Protein AF-0000000074148071 (afdb_homodimer)

Solvent-accessible surface area (backbone atoms only — not comparable to full-atom values): 13351 Å² total; per-residue (Å²): 125,83,74,78,72,76,77,70,54,76,77,56,61,69,61,51,52,52,51,26,50,54,19,33,52,41,36,36,53,74,67,62,31,69,64,47,24,41,71,58,55,31,38,74,30,50,45,53,32,48,52,23,20,45,49,51,44,40,35,72,77,37,63,44,48,51,62,54,44,10,63,72,54,73,47,52,46,67,58,41,45,39,22,70,66,28,51,43,88,53,33,73,78,46,39,73,67,47,55,75,36,60,65,68,51,56,38,51,29,13,3,38,24,50,41,20,37,51,51,47,27,65,74,68,69,54,131,125,85,75,77,72,76,78,68,53,76,78,54,61,70,60,50,52,52,52,27,49,54,20,34,53,41,36,35,52,74,66,61,31,69,65,47,25,38,72,58,55,30,39,73,31,50,46,53,32,49,53,23,19,44,49,50,46,41,35,72,77,37,64,43,49,51,63,54,45,10,62,71,56,71,48,52,44,67,58,40,44,40,22,70,65,28,52,44,87,52,32,74,79,46,39,74,69,47,55,75,36,60,65,67,52,56,37,51,31,13,4,39,24,48,41,20,38,51,50,46,26,65,73,68,69,52,130

Structure (mmCIF, N/CA/C/O backbone):
data_AF-0000000074148071-model_v1
#
loop_
_entity.id
_entity.type
_entity.pdbx_description
1 polymer 'Regulatory domain protein'
#
loop_
_atom_site.group_PDB
_atom_site.id
_atom_site.type_symbol
_atom_site.label_atom_id
_atom_site.label_alt_id
_atom_site.label_comp_id
_atom_site.label_asym_id
_atom_site.label_entity_id
_atom_site.label_seq_id
_atom_site.pdbx_PDB_ins_code
_atom_site.Cartn_x
_atom_site.Cartn_y
_atom_site.Cartn_z
_atom_site.occupancy
_atom_site.B_iso_or_equiv
_atom_site.auth_seq_id
_atom_site.auth_comp_id
_atom_site.auth_asym_id
_atom_site.auth_atom_id
_atom_site.pdbx_PDB_model_num
ATOM 1 N N . MET A 1 1 ? 1.562 -44.969 -18.266 1 32.16 1 MET A N 1
ATOM 2 C CA . MET A 1 1 ? 0.672 -44.344 -17.281 1 32.16 1 MET A CA 1
ATOM 3 C C . MET A 1 1 ? 0.579 -42.844 -17.484 1 32.16 1 MET A C 1
ATOM 5 O O . MET A 1 1 ? 1.601 -42.156 -17.578 1 32.16 1 MET A O 1
ATOM 9 N N . PRO A 1 2 ? -0.322 -42.156 -18.188 1 43.81 2 PRO A N 1
ATOM 10 C CA . PRO A 1 2 ? -0.106 -40.812 -18.719 1 43.81 2 PRO A CA 1
ATOM 11 C C . PRO A 1 2 ? 0.284 -39.812 -17.625 1 43.81 2 PRO A C 1
ATOM 13 O O . PRO A 1 2 ? -0.16 -39.938 -16.484 1 43.81 2 PRO A O 1
ATOM 16 N N . ILE A 1 3 ? 1.493 -39.438 -17.422 1 41.72 3 ILE A N 1
ATOM 17 C CA . ILE A 1 3 ? 2.004 -38.531 -16.391 1 41.72 3 ILE A CA 1
ATOM 18 C C . ILE A 1 3 ? 1.02 -37.375 -16.172 1 41.72 3 ILE A C 1
ATOM 20 O O . ILE A 1 3 ? 0.566 -36.75 -17.141 1 41.72 3 ILE A O 1
ATOM 24 N N . LEU A 1 4 ? -0.012 -37.438 -15.352 1 41.81 4 LEU A N 1
ATOM 25 C CA . LEU A 1 4 ? -1.037 -36.438 -15.078 1 41.81 4 LEU A CA 1
ATOM 26 C C . LEU A 1 4 ? -0.48 -35.031 -15.25 1 41.81 4 LEU A C 1
ATOM 28 O O . LEU A 1 4 ? 0.473 -34.656 -14.57 1 41.81 4 LEU A O 1
ATOM 32 N N . SER A 1 5 ? -0.224 -34.406 -16.297 1 44.19 5 SER A N 1
ATOM 33 C CA . SER A 1 5 ? 0.181 -33.062 -16.734 1 44.19 5 SER A CA 1
ATOM 34 C C . SER A 1 5 ? -0.354 -32 -15.781 1 44.19 5 SER A C 1
ATOM 36 O O . SER A 1 5 ? -1.563 -31.906 -15.562 1 44.19 5 SER A O 1
ATOM 38 N N . GLY A 1 6 ? 0.121 -31.859 -14.477 1 45.62 6 GLY A N 1
ATOM 39 C CA . GLY A 1 6 ? -0.382 -31.156 -13.305 1 45.62 6 GLY A CA 1
ATOM 40 C C . GLY A 1 6 ? -1.327 -30.016 -13.656 1 45.62 6 GLY A C 1
ATOM 41 O O . GLY A 1 6 ? -0.937 -29.062 -14.328 1 45.62 6 GLY A O 1
ATOM 42 N 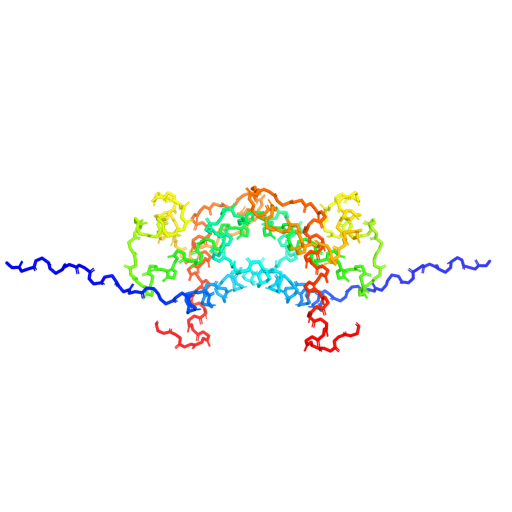N . ASP A 1 7 ? -2.613 -30.219 -13.977 1 51.91 7 ASP A N 1
ATOM 43 C CA . ASP A 1 7 ? -3.719 -29.312 -14.25 1 51.91 7 ASP A CA 1
ATOM 44 C C . ASP A 1 7 ? -3.58 -28.016 -13.453 1 51.91 7 ASP A C 1
ATOM 46 O O . ASP A 1 7 ? -3.795 -28 -12.242 1 51.91 7 ASP A O 1
ATOM 50 N N . GLU A 1 8 ? -2.57 -27.203 -13.641 1 65.75 8 GLU A N 1
ATOM 51 C CA . GLU A 1 8 ? -2.385 -25.891 -13.016 1 65.75 8 GLU A CA 1
ATOM 52 C C . GLU A 1 8 ? -3.697 -25.125 -12.961 1 65.75 8 GLU A C 1
ATOM 54 O O . GLU A 1 8 ? -4.414 -25.031 -13.961 1 65.75 8 GLU A O 1
ATOM 59 N N . LEU A 1 9 ? -4.363 -25.109 -11.75 1 79.81 9 LEU A N 1
ATOM 60 C CA . LEU A 1 9 ? -5.551 -24.281 -11.609 1 79.81 9 LEU A CA 1
ATOM 61 C C . LEU A 1 9 ? -5.32 -22.891 -12.203 1 79.81 9 LEU A C 1
ATOM 63 O O . LEU A 1 9 ? -4.336 -22.219 -11.875 1 79.81 9 LEU A O 1
ATOM 67 N N . PRO A 1 10 ? -6.105 -22.688 -13.258 1 92.62 10 PRO A N 1
ATOM 68 C CA . PRO A 1 10 ? -5.957 -21.328 -13.805 1 92.62 10 PRO A CA 1
ATOM 69 C C . PRO A 1 10 ? -6.234 -20.25 -12.773 1 92.62 10 PRO A C 1
ATOM 71 O O . PRO A 1 10 ? -7.129 -20.391 -11.938 1 92.62 10 PRO A O 1
ATOM 74 N N . VAL A 1 11 ? -5.41 -19.297 -12.75 1 94.25 11 VAL A N 1
ATOM 75 C CA . VAL A 1 11 ? -5.559 -18.188 -11.812 1 94.25 11 VAL A CA 1
ATOM 76 C C . VAL A 1 11 ? -6.688 -17.266 -12.281 1 94.25 11 VAL A C 1
ATOM 78 O O . VAL A 1 11 ? -6.707 -16.844 -13.43 1 94.25 11 VAL A O 1
ATOM 81 N N . LYS A 1 12 ? -7.676 -17.125 -11.461 1 96.19 12 LYS A N 1
ATOM 82 C CA . LYS A 1 12 ? -8.672 -16.078 -11.68 1 96.19 12 LYS A CA 1
ATOM 83 C C . LYS A 1 12 ? -8.164 -14.734 -11.164 1 96.19 12 LYS A C 1
ATOM 85 O O . LYS A 1 12 ? -8.336 -14.406 -9.992 1 96.19 12 LYS A O 1
ATOM 90 N N . GLU A 1 13 ? -7.711 -13.93 -12.047 1 95.88 13 GLU A N 1
ATOM 91 C CA . GLU A 1 13 ? -6.938 -12.742 -11.695 1 95.88 13 GLU A CA 1
ATOM 92 C C . GLU A 1 13 ? -7.77 -11.766 -10.875 1 95.88 13 GLU A C 1
ATOM 94 O O . GLU A 1 13 ? -7.27 -11.164 -9.922 1 95.88 13 GLU A O 1
ATOM 99 N N . ASP A 1 14 ? -9.047 -11.594 -11.227 1 95.94 14 ASP A N 1
ATOM 100 C CA . ASP A 1 14 ? -9.898 -10.656 -10.492 1 95.94 14 ASP A CA 1
ATOM 101 C C . ASP A 1 14 ? -10.102 -11.117 -9.055 1 95.94 14 ASP A C 1
ATOM 103 O O . ASP A 1 14 ? -10.086 -10.297 -8.125 1 95.94 14 ASP A O 1
ATOM 107 N N . GLU A 1 15 ? -10.328 -12.352 -8.859 1 96.06 15 GLU A N 1
ATOM 108 C CA . GLU A 1 15 ? -10.461 -12.914 -7.516 1 96.06 15 GLU A CA 1
ATOM 109 C C . GLU A 1 15 ? -9.156 -12.789 -6.73 1 96.06 15 GLU A C 1
ATOM 111 O O . GLU A 1 15 ? -9.164 -12.414 -5.559 1 96.06 15 GLU A O 1
ATOM 116 N N . LEU A 1 16 ? -8.055 -13.125 -7.398 1 97.88 16 LEU A N 1
ATOM 117 C CA . LEU A 1 16 ? -6.738 -13 -6.781 1 97.88 16 LEU A CA 1
ATOM 118 C C . LEU A 1 16 ? -6.496 -11.57 -6.305 1 97.88 16 LEU A C 1
ATOM 120 O O . LEU A 1 16 ? -6.117 -11.359 -5.152 1 97.88 16 LEU A O 1
ATOM 124 N N . ASP A 1 17 ? -6.785 -10.641 -7.203 1 97.94 17 ASP A N 1
ATOM 125 C CA . ASP A 1 17 ? -6.539 -9.234 -6.887 1 97.94 17 ASP A CA 1
ATOM 126 C C . ASP A 1 17 ? -7.406 -8.781 -5.715 1 97.94 17 ASP A C 1
ATOM 128 O O . ASP A 1 17 ? -6.926 -8.078 -4.82 1 97.94 17 ASP A O 1
ATOM 132 N N . ASN A 1 18 ? -8.617 -9.148 -5.676 1 97.25 18 ASN A N 1
ATOM 133 C CA . ASN A 1 18 ? -9.539 -8.75 -4.617 1 97.25 18 ASN A CA 1
ATOM 134 C C . ASN A 1 18 ? -9.117 -9.328 -3.266 1 97.25 18 ASN A C 1
ATOM 136 O O . ASN A 1 18 ? -9.086 -8.609 -2.266 1 97.25 18 ASN A O 1
ATOM 140 N N . LEU A 1 19 ? -8.805 -10.547 -3.258 1 98 19 LEU A N 1
ATOM 141 C CA . LEU A 1 19 ? -8.406 -11.211 -2.021 1 98 19 LEU A CA 1
ATOM 142 C C . LEU A 1 19 ? -7.062 -10.68 -1.528 1 98 19 LEU A C 1
ATOM 144 O O . LEU A 1 19 ? -6.871 -10.484 -0.326 1 98 19 LEU A O 1
ATOM 148 N N . ALA A 1 20 ? -6.16 -10.477 -2.477 1 98.56 20 ALA A N 1
ATOM 149 C CA . ALA A 1 20 ? -4.852 -9.938 -2.117 1 98.56 20 ALA A CA 1
ATOM 150 C C . ALA A 1 20 ? -4.984 -8.547 -1.502 1 98.56 20 ALA A C 1
ATOM 152 O O . ALA A 1 20 ? -4.332 -8.242 -0.499 1 98.56 20 ALA A O 1
ATOM 153 N N . MET A 1 21 ? -5.801 -7.746 -2.07 1 98.12 21 MET A N 1
ATOM 154 C CA . MET A 1 21 ? -5.992 -6.391 -1.56 1 98.12 21 MET A CA 1
ATOM 155 C C . MET A 1 21 ? -6.633 -6.414 -0.177 1 98.12 21 MET A C 1
ATOM 157 O O . MET A 1 21 ? -6.223 -5.672 0.716 1 98.12 21 MET A O 1
ATOM 161 N N . LYS A 1 22 ? -7.68 -7.227 -0.008 1 98.38 22 LYS A N 1
ATOM 162 C CA . LYS A 1 22 ? -8.289 -7.359 1.311 1 98.38 22 LYS A CA 1
ATOM 163 C C . LYS A 1 22 ? -7.273 -7.832 2.346 1 98.38 22 LYS A C 1
ATOM 165 O O . LYS A 1 22 ? -7.238 -7.324 3.467 1 98.38 22 LYS A O 1
ATOM 170 N N . THR A 1 23 ? -6.523 -8.789 1.987 1 98.88 23 THR A N 1
ATOM 171 C CA . THR A 1 23 ? -5.5 -9.328 2.879 1 98.88 23 THR A CA 1
ATOM 172 C C . THR A 1 23 ? -4.445 -8.266 3.197 1 98.88 23 THR A C 1
ATOM 174 O O . THR A 1 23 ? -4.039 -8.117 4.352 1 98.88 23 THR A O 1
ATOM 177 N N . PHE A 1 24 ? -3.986 -7.527 2.166 1 98.81 24 PHE A N 1
ATOM 178 C CA . PHE A 1 24 ? -3.029 -6.441 2.336 1 98.81 24 PHE A CA 1
ATOM 179 C C . PHE A 1 24 ? -3.568 -5.391 3.299 1 98.81 24 PHE A C 1
ATOM 181 O O . PHE A 1 24 ? -2.869 -4.973 4.223 1 98.81 24 PHE A O 1
ATOM 188 N N . LEU A 1 25 ? -4.797 -5.031 3.119 1 98.31 25 LEU A N 1
ATOM 189 C CA . LEU A 1 25 ? -5.402 -4.047 4.004 1 98.31 25 LEU A CA 1
ATOM 190 C C . LEU A 1 25 ? -5.477 -4.574 5.434 1 98.31 25 LEU A C 1
ATOM 192 O O . LEU A 1 25 ? -5.316 -3.812 6.391 1 98.31 25 LEU A O 1
ATOM 196 N N . LYS A 1 26 ? -5.746 -5.816 5.539 1 98.62 26 LYS A N 1
ATOM 197 C CA . LYS A 1 26 ? -5.766 -6.434 6.863 1 98.62 26 LYS A CA 1
ATOM 198 C C . LYS A 1 26 ? -4.383 -6.41 7.5 1 98.62 26 LYS A C 1
ATOM 200 O O . LYS A 1 26 ? -4.258 -6.23 8.719 1 98.62 26 LYS A O 1
ATOM 205 N N . THR A 1 27 ? -3.268 -6.621 6.695 1 98.69 27 THR A N 1
ATOM 206 C CA . THR A 1 27 ? -1.921 -6.512 7.242 1 98.69 27 THR A CA 1
ATOM 207 C C . THR A 1 27 ? -1.668 -5.102 7.773 1 98.69 27 THR A C 1
ATOM 209 O O . THR A 1 27 ? -1.073 -4.93 8.836 1 98.69 27 THR A O 1
ATOM 212 N N . LEU A 1 28 ? -2.125 -4.086 7.043 1 98.06 28 LEU A N 1
ATOM 213 C CA . LEU A 1 28 ? -1.982 -2.705 7.492 1 98.06 28 LEU A CA 1
ATOM 214 C C . LEU A 1 28 ? -2.717 -2.486 8.812 1 98.06 28 LEU A C 1
ATOM 216 O O . LEU A 1 28 ? -2.193 -1.834 9.719 1 98.06 28 LEU A O 1
ATOM 220 N N . ASP A 1 29 ? -3.861 -3.062 8.875 1 97.5 29 ASP A N 1
ATOM 221 C CA . ASP A 1 29 ? -4.648 -2.947 10.102 1 97.5 29 ASP A CA 1
ATOM 222 C C . ASP A 1 29 ? -3.902 -3.549 11.289 1 97.5 29 ASP A C 1
ATOM 224 O O . ASP A 1 29 ? -3.861 -2.953 12.367 1 97.5 29 ASP A O 1
ATOM 228 N N . ILE A 1 30 ? -3.354 -4.66 11.086 1 97.69 30 ILE A N 1
ATOM 229 C CA . ILE A 1 30 ? -2.607 -5.352 12.133 1 97.69 30 ILE A CA 1
ATOM 230 C C . ILE A 1 30 ? -1.432 -4.488 12.586 1 97.69 30 ILE A C 1
ATOM 232 O O . ILE A 1 30 ? -1.097 -4.457 13.773 1 97.69 30 ILE A O 1
ATOM 236 N N . LEU A 1 31 ? -0.884 -3.744 11.711 1 96.94 31 LEU A N 1
ATOM 237 C CA . LEU A 1 31 ? 0.306 -2.949 11.992 1 96.94 31 LEU A CA 1
ATOM 238 C C . LEU A 1 31 ? -0.072 -1.604 12.602 1 96.94 31 LEU A C 1
ATOM 240 O O . LEU A 1 31 ? 0.804 -0.813 12.961 1 96.94 31 LEU A O 1
ATOM 244 N N . GLY A 1 32 ? -1.321 -1.294 12.656 1 94.88 32 GLY A N 1
ATOM 245 C CA . GLY A 1 32 ? -1.78 -0.058 13.273 1 94.88 32 GLY A CA 1
ATOM 246 C C . GLY A 1 32 ? -2.17 1.003 12.258 1 94.88 32 GLY A C 1
ATOM 247 O O . GLY A 1 32 ? -2.385 2.162 12.617 1 94.88 32 GLY A O 1
ATOM 248 N N . GLY A 1 33 ? -2.225 0.569 10.969 1 96.5 33 GLY A N 1
ATOM 249 C CA . GLY A 1 33 ? -2.633 1.484 9.914 1 96.5 33 GLY A CA 1
ATOM 250 C C . GLY A 1 33 ? -1.467 2.209 9.273 1 96.5 33 GLY A C 1
ATOM 251 O O . GLY A 1 33 ? -0.345 2.17 9.781 1 96.5 33 GLY A O 1
ATOM 252 N N . PRO A 1 34 ? -1.719 2.842 8.047 1 96.62 34 PRO A N 1
ATOM 253 C CA . PRO A 1 34 ? -0.636 3.479 7.289 1 96.62 34 PRO A CA 1
ATOM 254 C C . PRO A 1 34 ? 0.002 4.645 8.039 1 96.62 34 PRO A C 1
ATOM 256 O O . PRO A 1 34 ? 1.206 4.879 7.914 1 96.62 34 PRO A O 1
ATOM 259 N N . ARG A 1 35 ? -0.777 5.336 8.805 1 95.75 35 ARG A N 1
ATOM 260 C CA . ARG A 1 35 ? -0.226 6.48 9.523 1 95.75 35 ARG A CA 1
ATOM 261 C C . ARG A 1 35 ? 0.83 6.031 10.531 1 95.75 35 ARG A C 1
ATOM 26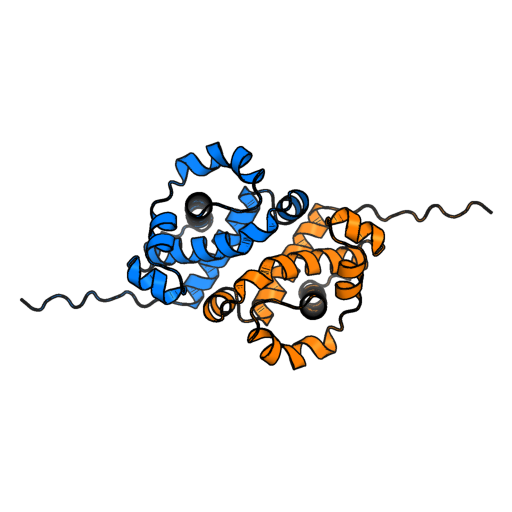3 O O . ARG A 1 35 ? 1.867 6.68 10.68 1 95.75 35 ARG A O 1
ATOM 270 N N . LYS A 1 36 ? 0.523 4.996 11.234 1 94.5 36 LYS A N 1
ATOM 271 C CA . LYS A 1 36 ? 1.521 4.461 12.156 1 94.5 36 LYS A CA 1
ATOM 272 C C . LYS A 1 36 ? 2.812 4.109 11.422 1 94.5 36 LYS A C 1
ATOM 274 O O . LYS A 1 36 ? 3.908 4.371 11.922 1 94.5 36 LYS A O 1
ATOM 279 N N . LEU A 1 37 ? 2.697 3.539 10.258 1 95.94 37 LEU A N 1
ATOM 280 C CA . LEU A 1 37 ? 3.869 3.189 9.461 1 95.94 37 LEU A CA 1
ATOM 281 C C . LEU A 1 37 ? 4.641 4.441 9.055 1 95.94 37 LEU A C 1
ATOM 283 O O . LEU A 1 37 ? 5.871 4.43 9.008 1 95.94 37 LEU A O 1
ATOM 287 N N . ILE A 1 38 ? 3.914 5.484 8.711 1 95.19 38 ILE A N 1
ATOM 288 C CA . ILE A 1 38 ? 4.555 6.75 8.375 1 95.19 38 ILE A CA 1
ATOM 289 C C . ILE A 1 38 ? 5.348 7.262 9.578 1 95.19 38 ILE A C 1
ATOM 291 O O . ILE A 1 38 ? 6.523 7.609 9.453 1 95.19 38 ILE A O 1
ATOM 295 N N . LEU A 1 39 ? 4.727 7.219 10.68 1 90.69 39 LEU A N 1
ATOM 296 C CA . LEU A 1 39 ? 5.297 7.777 11.898 1 90.69 39 LEU A CA 1
ATOM 297 C C . LEU A 1 39 ? 6.551 7.012 12.312 1 90.69 39 LEU A C 1
ATOM 299 O O . LEU A 1 39 ? 7.508 7.605 12.812 1 90.69 39 LEU A O 1
ATOM 303 N N . TYR A 1 40 ? 6.594 5.773 12.062 1 91.94 40 TYR A N 1
ATOM 304 C CA . TYR A 1 40 ? 7.703 4.938 12.508 1 91.94 40 TYR A CA 1
ATOM 305 C C . TYR A 1 40 ? 8.688 4.684 11.367 1 91.94 40 TYR A C 1
ATOM 307 O O . TYR A 1 40 ? 9.617 3.885 11.508 1 91.94 40 TYR A O 1
ATOM 315 N N . ARG A 1 41 ? 8.406 5.293 10.25 1 93.12 41 ARG A N 1
ATOM 316 C CA . ARG A 1 41 ? 9.297 5.227 9.094 1 93.12 41 ARG A CA 1
ATOM 317 C C . ARG A 1 41 ? 9.383 3.801 8.555 1 93.12 41 ARG A C 1
ATOM 319 O O . ARG A 1 41 ? 10.461 3.354 8.148 1 93.12 41 ARG A O 1
ATOM 326 N N . ASN A 1 42 ? 8.211 3.133 8.617 1 94.62 42 ASN A N 1
ATOM 327 C CA . ASN A 1 42 ? 8.148 1.753 8.141 1 94.62 42 ASN A CA 1
ATOM 328 C C . ASN A 1 42 ? 7.336 1.641 6.855 1 94.62 42 ASN A C 1
ATOM 330 O O . ASN A 1 42 ? 6.965 0.54 6.445 1 94.62 42 ASN A O 1
ATOM 334 N N . LEU A 1 43 ? 7.137 2.748 6.227 1 95.44 43 LEU A N 1
ATOM 335 C CA . LEU A 1 43 ? 6.305 2.732 5.027 1 95.44 43 LEU A CA 1
ATOM 336 C C . LEU A 1 43 ? 6.953 1.902 3.926 1 95.44 43 LEU A C 1
ATOM 338 O O . LEU A 1 43 ? 6.262 1.363 3.059 1 95.44 43 LEU A O 1
ATOM 342 N N . THR A 1 44 ? 8.219 1.757 3.961 1 95 44 THR A N 1
ATOM 343 C CA . THR A 1 44 ? 8.945 0.996 2.951 1 95 44 THR A CA 1
ATOM 344 C C . THR A 1 44 ? 8.648 -0.495 3.076 1 95 44 THR A C 1
ATOM 346 O O . THR A 1 44 ? 9.008 -1.282 2.201 1 95 44 THR A O 1
ATOM 349 N N . TRP A 1 45 ? 7.93 -0.916 4.129 1 97.06 45 TRP A N 1
ATOM 350 C CA . TRP A 1 45 ? 7.504 -2.301 4.301 1 97.06 45 TRP A CA 1
ATOM 351 C C . TRP A 1 45 ? 6.41 -2.662 3.299 1 97.06 45 TRP A C 1
ATOM 353 O O . TRP A 1 45 ? 6.211 -3.838 2.986 1 97.06 45 TRP A O 1
ATOM 363 N N . VAL A 1 46 ? 5.707 -1.729 2.848 1 97.75 46 VAL A N 1
ATOM 364 C CA . VAL A 1 46 ? 4.418 -1.903 2.182 1 97.75 46 VAL A CA 1
ATOM 365 C C . VAL A 1 46 ? 4.605 -2.721 0.905 1 97.75 46 VAL A C 1
ATOM 367 O O . VAL A 1 46 ? 3.863 -3.674 0.658 1 97.75 46 VAL A O 1
ATOM 370 N N . PRO A 1 47 ? 5.641 -2.463 0.088 1 97.31 47 PRO A N 1
ATOM 371 C CA . PRO A 1 47 ? 5.816 -3.291 -1.106 1 97.31 47 PRO A CA 1
ATOM 372 C C . PRO A 1 47 ? 5.973 -4.773 -0.777 1 97.31 47 PRO A C 1
ATOM 374 O O . PRO A 1 47 ? 5.355 -5.625 -1.424 1 97.31 47 PRO A O 1
ATOM 377 N N . SER A 1 48 ? 6.707 -5.055 0.226 1 97.62 48 SER A N 1
ATOM 378 C CA . SER A 1 48 ? 6.934 -6.441 0.624 1 97.62 48 SER A CA 1
ATOM 379 C C . SER A 1 48 ? 5.648 -7.094 1.114 1 97.62 48 SER A C 1
ATOM 381 O O . SER A 1 48 ? 5.406 -8.273 0.859 1 97.62 48 SER A O 1
ATOM 383 N N . LEU A 1 49 ? 4.84 -6.336 1.822 1 98.5 49 LEU A N 1
ATOM 384 C CA . LEU A 1 49 ? 3.57 -6.852 2.326 1 98.5 49 LEU A CA 1
ATOM 385 C C . LEU A 1 49 ? 2.633 -7.207 1.178 1 98.5 49 LEU A C 1
ATOM 387 O O . LEU A 1 49 ? 1.995 -8.266 1.196 1 98.5 49 LEU A O 1
ATOM 391 N N . ILE A 1 50 ? 2.609 -6.328 0.173 1 98.75 50 ILE A N 1
ATOM 392 C CA . ILE A 1 50 ? 1.77 -6.594 -0.991 1 98.75 50 ILE A CA 1
ATOM 393 C C . ILE A 1 50 ? 2.242 -7.871 -1.686 1 98.75 50 ILE A C 1
ATOM 395 O O . ILE A 1 50 ? 1.44 -8.766 -1.967 1 98.75 50 ILE A O 1
ATOM 399 N N . GLU A 1 51 ? 3.516 -8.008 -1.881 1 98.56 51 GLU A N 1
ATOM 400 C CA . GLU A 1 51 ? 4.07 -9.188 -2.531 1 98.56 51 GLU A CA 1
ATOM 401 C C . GLU A 1 51 ? 3.75 -10.453 -1.738 1 98.56 51 GLU A C 1
ATOM 403 O O . GLU A 1 51 ? 3.365 -11.477 -2.314 1 98.56 51 GLU A O 1
ATOM 408 N N . ALA A 1 52 ? 3.877 -10.344 -0.457 1 98.81 52 ALA A N 1
ATOM 409 C CA . ALA A 1 52 ? 3.623 -11.492 0.402 1 98.81 52 ALA A CA 1
ATOM 410 C C . ALA A 1 52 ? 2.162 -11.93 0.322 1 98.81 52 ALA A C 1
ATOM 412 O O . ALA A 1 52 ? 1.864 -13.125 0.278 1 98.81 52 ALA A O 1
ATOM 413 N N . CYS A 1 53 ?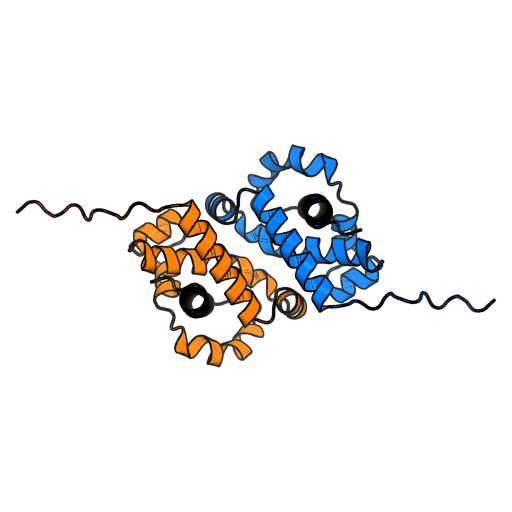 1.294 -11.031 0.283 1 98.88 53 CYS A N 1
ATOM 414 C CA . CYS A 1 53 ? -0.127 -11.344 0.202 1 98.88 53 CYS A CA 1
ATOM 415 C C . CYS A 1 53 ? -0.443 -12.109 -1.077 1 98.88 53 CYS A C 1
ATOM 417 O O . CYS A 1 53 ? -1.145 -13.125 -1.041 1 98.88 53 CYS A O 1
ATOM 419 N N . TYR A 1 54 ? 0.118 -11.625 -2.184 1 98.81 54 TYR A N 1
ATOM 420 C CA . TYR A 1 54 ? -0.091 -12.336 -3.439 1 98.81 54 TYR A CA 1
ATOM 421 C C . TYR A 1 54 ? 0.495 -13.742 -3.375 1 98.81 54 TYR A C 1
ATOM 423 O O . TYR A 1 54 ? -0.142 -14.711 -3.803 1 98.81 54 TYR A O 1
ATOM 431 N N . ALA A 1 55 ? 1.681 -13.844 -2.836 1 98.88 55 ALA A N 1
ATOM 432 C CA . ALA A 1 55 ? 2.354 -15.133 -2.77 1 98.88 55 ALA A CA 1
ATOM 433 C C . ALA A 1 55 ? 1.542 -16.141 -1.949 1 98.88 55 ALA A C 1
ATOM 435 O O . ALA A 1 55 ? 1.328 -17.266 -2.377 1 98.88 55 ALA A O 1
ATOM 436 N N . VAL A 1 56 ? 1.073 -15.758 -0.838 1 98.88 56 VAL A N 1
ATOM 437 C CA . VAL A 1 56 ? 0.338 -16.625 0.079 1 98.88 56 VAL A CA 1
ATOM 438 C C . VAL A 1 56 ? -0.955 -17.094 -0.582 1 98.88 56 VAL A C 1
ATOM 440 O O . VAL A 1 56 ? -1.312 -18.266 -0.489 1 98.88 56 VAL A O 1
ATOM 443 N N . ILE A 1 57 ? -1.601 -16.25 -1.286 1 98.75 57 ILE A N 1
ATOM 444 C CA . ILE A 1 57 ? -2.891 -16.578 -1.881 1 98.75 57 ILE A CA 1
ATOM 445 C C . ILE A 1 57 ? -2.684 -17.469 -3.1 1 98.75 57 ILE A C 1
ATOM 447 O O . ILE A 1 57 ? -3.445 -18.422 -3.32 1 98.75 57 ILE A O 1
ATOM 451 N N . LEU A 1 58 ? -1.642 -17.141 -3.914 1 98.69 58 LEU A N 1
ATOM 452 C CA . LEU A 1 58 ? -1.323 -17.984 -5.055 1 98.69 58 LEU A CA 1
ATOM 453 C C . LEU A 1 58 ? -1.062 -19.422 -4.609 1 98.69 58 LEU A C 1
ATOM 455 O O . LEU A 1 58 ? -1.459 -20.375 -5.293 1 98.69 58 LEU A O 1
ATOM 459 N N . ARG A 1 59 ? -0.436 -19.562 -3.477 1 98.31 59 ARG A N 1
ATOM 460 C CA . ARG A 1 59 ? -0.167 -20.891 -2.938 1 98.31 59 ARG A CA 1
ATOM 461 C C . ARG A 1 59 ? -1.444 -21.531 -2.414 1 98.31 59 ARG A C 1
ATOM 463 O O . ARG A 1 59 ? -1.756 -22.672 -2.764 1 98.31 59 ARG A O 1
ATOM 470 N N . ASP A 1 60 ? -2.135 -20.859 -1.639 1 97.5 60 ASP A N 1
ATOM 471 C CA . ASP A 1 60 ? -3.277 -21.406 -0.916 1 97.5 60 ASP A CA 1
ATOM 472 C C . ASP A 1 60 ? -4.449 -21.672 -1.858 1 97.5 60 ASP A C 1
ATOM 474 O O . ASP A 1 60 ? -5.031 -22.766 -1.839 1 97.5 60 ASP A O 1
ATOM 478 N N . ARG A 1 61 ? -4.785 -20.781 -2.74 1 96.06 61 ARG A N 1
ATOM 479 C CA . ARG A 1 61 ? -6.012 -20.828 -3.527 1 96.06 61 ARG A CA 1
ATOM 480 C C . ARG A 1 61 ? -5.762 -21.484 -4.887 1 96.06 61 ARG A C 1
ATOM 482 O O . ARG A 1 61 ? -6.652 -22.125 -5.445 1 96.06 61 ARG A O 1
ATOM 489 N N . TYR A 1 62 ? -4.582 -21.344 -5.391 1 97 62 TYR A N 1
ATOM 490 C CA . TYR A 1 62 ? -4.344 -21.781 -6.762 1 97 62 TYR A CA 1
ATOM 491 C C . TYR A 1 62 ? -3.268 -22.859 -6.812 1 97 62 TYR A C 1
ATOM 493 O O . TYR A 1 62 ? -2.887 -23.312 -7.895 1 97 62 TYR A O 1
ATOM 501 N N . MET A 1 63 ? -2.707 -23.156 -5.66 1 97.06 63 MET A N 1
ATOM 502 C CA . MET A 1 63 ? -1.778 -24.266 -5.484 1 97.06 63 MET A CA 1
ATOM 503 C C . MET A 1 63 ? -0.534 -24.078 -6.348 1 97.06 63 MET A C 1
ATOM 505 O O . MET A 1 63 ? -0.019 -25.047 -6.918 1 97.06 63 MET A O 1
ATOM 509 N N . LYS A 1 64 ? -0.192 -22.891 -6.547 1 98.25 64 LYS A N 1
ATOM 510 C CA . LYS A 1 64 ? 1.013 -22.625 -7.328 1 98.25 64 LYS A CA 1
ATOM 511 C C . LYS A 1 64 ? 2.266 -23.031 -6.559 1 98.25 64 LYS A C 1
ATOM 513 O O . LYS A 1 64 ? 2.33 -22.891 -5.336 1 98.25 64 LYS A O 1
ATOM 518 N N . THR A 1 65 ? 3.209 -23.5 -7.312 1 98 65 THR A N 1
ATOM 519 C CA . THR A 1 65 ? 4.492 -23.859 -6.719 1 98 65 THR A CA 1
ATOM 520 C C . THR A 1 65 ? 5.34 -22.625 -6.449 1 98 65 THR A C 1
ATOM 522 O O . THR A 1 65 ? 5.008 -21.531 -6.91 1 98 65 THR A O 1
ATOM 525 N N . GLU A 1 66 ? 6.387 -22.812 -5.605 1 98.62 66 GLU A N 1
ATOM 526 C CA . GLU A 1 66 ? 7.316 -21.719 -5.344 1 98.62 66 GLU A CA 1
ATOM 527 C C . GLU A 1 66 ? 7.859 -21.125 -6.645 1 98.62 66 GLU A C 1
ATOM 529 O O . GLU A 1 66 ? 7.992 -19.906 -6.773 1 98.62 66 GLU A O 1
ATOM 534 N N . ALA A 1 67 ? 8.188 -21.984 -7.586 1 98.31 67 ALA A N 1
ATOM 535 C CA . ALA A 1 67 ? 8.734 -21.562 -8.867 1 98.31 67 ALA A CA 1
ATOM 536 C C . ALA A 1 67 ? 7.711 -20.766 -9.664 1 98.31 67 ALA A C 1
ATOM 538 O O . ALA A 1 67 ? 8.039 -19.734 -10.266 1 98.31 67 ALA A O 1
ATOM 539 N N . GLU A 1 68 ? 6.523 -21.219 -9.695 1 98.19 68 GLU A N 1
ATOM 540 C CA . GLU A 1 68 ? 5.457 -20.547 -10.422 1 98.19 68 GLU A CA 1
ATOM 541 C C . GLU A 1 68 ? 5.156 -19.172 -9.805 1 98.19 68 GLU A C 1
ATOM 543 O O . GLU A 1 68 ? 4.926 -18.203 -10.523 1 98.19 68 GLU A O 1
ATOM 548 N N . ILE A 1 69 ? 5.129 -19.125 -8.516 1 98.44 69 ILE A N 1
ATOM 549 C CA . ILE A 1 69 ? 4.867 -17.875 -7.812 1 98.44 69 ILE A CA 1
ATOM 550 C C . ILE A 1 69 ? 6.004 -16.891 -8.078 1 98.44 69 ILE A C 1
ATOM 552 O O . ILE A 1 69 ? 5.766 -15.711 -8.336 1 98.44 69 ILE A O 1
ATOM 556 N N . ALA A 1 70 ? 7.203 -17.391 -8 1 98.38 70 ALA A N 1
ATOM 557 C CA . ALA A 1 70 ? 8.375 -16.562 -8.289 1 98.38 70 ALA A CA 1
ATOM 558 C C . ALA A 1 70 ? 8.273 -15.938 -9.68 1 98.38 70 ALA A C 1
ATOM 560 O O . ALA A 1 70 ? 8.539 -14.742 -9.844 1 98.38 70 ALA A O 1
ATOM 561 N N . GLU A 1 71 ? 7.895 -16.734 -10.617 1 97.25 71 GLU A N 1
ATOM 562 C CA . GLU A 1 71 ? 7.73 -16.25 -11.984 1 97.25 71 GLU A CA 1
ATOM 563 C C . GLU A 1 71 ? 6.586 -15.25 -12.078 1 97.25 71 GLU A C 1
ATOM 565 O O . GLU A 1 71 ? 6.727 -14.195 -12.711 1 97.25 71 GLU A O 1
ATOM 570 N N . PHE A 1 72 ? 5.488 -15.531 -11.469 1 96 72 PHE A N 1
ATOM 571 C CA . PHE A 1 72 ? 4.285 -14.711 -11.508 1 96 72 PHE A CA 1
ATOM 572 C C . PHE A 1 72 ? 4.559 -13.32 -10.93 1 96 72 PHE A C 1
ATOM 574 O O . PHE A 1 72 ? 4.074 -12.32 -11.461 1 96 72 PHE A O 1
ATOM 581 N N . LEU A 1 73 ? 5.363 -13.266 -9.906 1 97.44 73 LEU A N 1
ATOM 582 C CA . LEU A 1 73 ? 5.539 -12.023 -9.156 1 97.44 73 LEU A CA 1
ATOM 583 C C . LEU A 1 73 ? 6.871 -11.367 -9.5 1 97.44 73 LEU A C 1
ATOM 585 O O . LEU A 1 73 ? 7.145 -10.242 -9.062 1 97.44 73 LEU A O 1
ATOM 589 N N . GLY A 1 74 ? 7.715 -12.062 -10.25 1 96.12 74 GLY A N 1
ATOM 590 C CA . GLY A 1 74 ? 9.039 -11.539 -10.547 1 96.12 74 GLY A CA 1
ATOM 591 C C . GLY A 1 74 ? 9.969 -11.555 -9.352 1 96.12 74 GLY A C 1
ATOM 592 O O . GLY A 1 74 ? 10.75 -10.625 -9.148 1 96.12 74 GLY A O 1
ATOM 593 N N . LEU A 1 75 ? 9.859 -12.539 -8.523 1 97.31 75 LEU A N 1
ATOM 594 C CA . LEU A 1 75 ? 10.695 -12.719 -7.344 1 97.31 75 LEU A CA 1
ATOM 595 C C . LEU A 1 75 ? 11.625 -13.914 -7.52 1 97.31 75 LEU A C 1
ATOM 597 O O . LEU A 1 75 ? 11.461 -14.703 -8.445 1 97.31 75 LEU A O 1
ATOM 601 N N . THR A 1 76 ? 12.609 -13.969 -6.668 1 97.62 76 THR A N 1
ATOM 602 C CA . THR A 1 76 ? 13.406 -15.188 -6.633 1 97.62 76 THR A CA 1
ATOM 603 C C . THR A 1 76 ? 12.648 -16.312 -5.922 1 97.62 76 THR A C 1
ATOM 605 O O . THR A 1 76 ? 11.82 -16.047 -5.043 1 97.62 76 THR A O 1
ATOM 608 N N . LYS A 1 77 ? 12.93 -17.5 -6.297 1 98.31 77 LYS A N 1
ATOM 609 C CA . LYS A 1 77 ? 12.328 -18.672 -5.641 1 98.31 77 LYS A CA 1
ATOM 610 C C . LYS A 1 77 ? 12.617 -18.656 -4.145 1 98.31 77 LYS A C 1
ATOM 612 O O . LYS A 1 77 ? 11.766 -19.047 -3.34 1 98.31 77 LYS A O 1
ATOM 617 N N . GLN A 1 78 ? 13.828 -18.281 -3.826 1 98.25 78 GLN A N 1
ATOM 618 C CA . GLN A 1 78 ? 14.219 -18.219 -2.422 1 98.25 78 GLN A CA 1
ATOM 619 C C . GLN A 1 78 ? 13.344 -17.25 -1.644 1 98.25 78 GLN A C 1
ATOM 621 O O . GLN A 1 78 ? 12.914 -17.547 -0.527 1 98.25 78 GLN A O 1
ATOM 626 N N . THR A 1 79 ? 13.062 -16.047 -2.166 1 98.25 79 THR A N 1
ATOM 627 C CA . THR A 1 79 ? 12.195 -15.062 -1.537 1 98.25 79 THR A CA 1
ATOM 628 C C . THR A 1 79 ? 10.805 -15.641 -1.303 1 98.25 79 THR A C 1
ATOM 630 O O . THR A 1 79 ? 10.25 -15.516 -0.207 1 98.25 79 THR A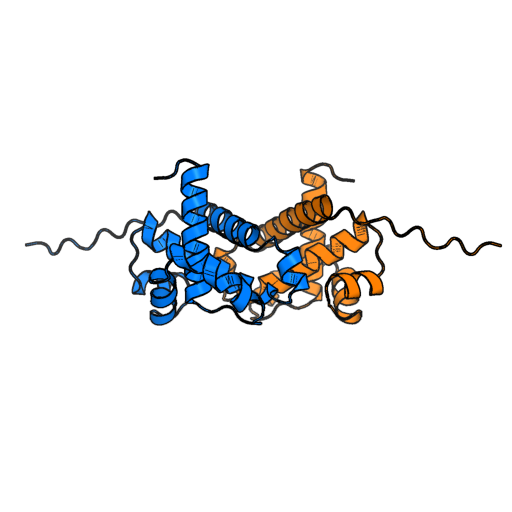 O 1
ATOM 633 N N . VAL A 1 80 ? 10.297 -16.281 -2.324 1 98.75 80 VAL A N 1
ATOM 634 C CA . VAL A 1 80 ? 8.977 -16.906 -2.229 1 98.75 80 VAL A CA 1
ATOM 635 C C . VAL A 1 80 ? 8.984 -17.969 -1.142 1 98.75 80 VAL A C 1
ATOM 637 O O . VAL A 1 80 ? 8.062 -18.047 -0.325 1 98.75 80 VAL A O 1
ATOM 640 N N . ARG A 1 81 ? 9.945 -18.75 -1.146 1 98.62 81 ARG A N 1
ATOM 641 C CA . ARG A 1 81 ? 10.07 -19.812 -0.143 1 98.62 81 ARG A CA 1
ATOM 642 C C . ARG A 1 81 ? 10.062 -19.219 1.267 1 98.62 81 ARG A C 1
ATOM 644 O O . ARG A 1 81 ? 9.391 -19.75 2.156 1 98.62 81 ARG A O 1
ATOM 651 N N . ASN A 1 82 ? 10.812 -18.156 1.459 1 98.38 82 ASN A N 1
ATOM 652 C CA . ASN A 1 82 ? 10.875 -17.516 2.764 1 98.38 82 ASN A CA 1
ATOM 653 C C . ASN A 1 82 ? 9.516 -16.969 3.184 1 98.38 82 ASN A C 1
ATOM 655 O O . ASN A 1 82 ? 9.164 -17 4.363 1 98.38 82 ASN A O 1
ATOM 659 N N . ILE A 1 83 ? 8.773 -16.406 2.254 1 98.75 83 ILE A N 1
ATOM 660 C CA . ILE A 1 83 ? 7.422 -15.938 2.529 1 98.75 83 ILE A CA 1
ATOM 661 C C . ILE A 1 83 ? 6.535 -17.109 2.947 1 98.75 83 ILE A C 1
ATOM 663 O O . ILE A 1 83 ? 5.852 -17.047 3.973 1 98.75 83 ILE A O 1
ATOM 667 N N . LEU A 1 84 ? 6.574 -18.188 2.217 1 98.75 84 LEU A N 1
ATOM 668 C CA . LEU A 1 84 ? 5.645 -19.297 2.385 1 98.75 84 LEU A CA 1
ATOM 669 C C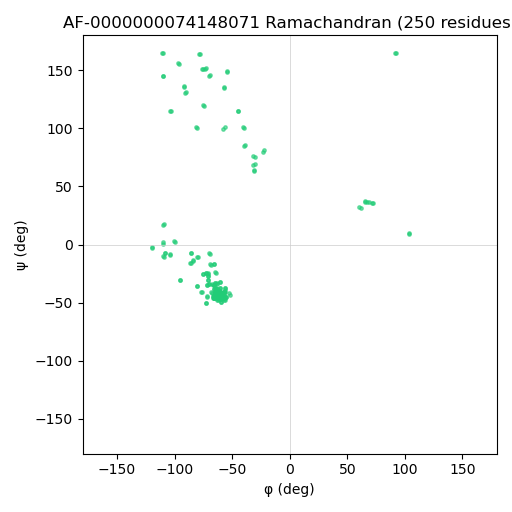 . LEU A 1 84 ? 5.996 -20.125 3.621 1 98.75 84 LEU A C 1
ATOM 671 O O . LEU A 1 84 ? 5.121 -20.734 4.234 1 98.75 84 LEU A O 1
ATOM 675 N N . LYS A 1 85 ? 7.168 -20.078 3.975 1 98.44 85 LYS A N 1
ATOM 676 C CA . LYS A 1 85 ? 7.594 -20.859 5.137 1 98.44 85 LYS A CA 1
ATOM 677 C C . LYS A 1 85 ? 7.363 -20.078 6.43 1 98.44 85 LYS A C 1
ATOM 679 O O . LYS A 1 85 ? 7.434 -20.641 7.523 1 98.44 85 LYS A O 1
ATOM 684 N N . ALA A 1 86 ? 7.156 -18.828 6.312 1 98.31 86 ALA A N 1
ATOM 685 C CA . ALA A 1 86 ? 6.965 -17.984 7.492 1 98.31 86 ALA A CA 1
ATOM 686 C C . ALA A 1 86 ? 5.848 -18.516 8.375 1 98.31 86 ALA A C 1
ATOM 688 O O . ALA A 1 86 ? 4.863 -19.062 7.879 1 98.31 86 ALA A O 1
ATOM 689 N N . ASP A 1 87 ? 5.945 -18.312 9.633 1 97.56 87 ASP A N 1
ATOM 690 C CA . ASP A 1 87 ? 4.977 -18.812 10.609 1 97.56 87 ASP A CA 1
ATOM 691 C C . ASP A 1 87 ? 4.062 -17.688 11.094 1 97.56 87 ASP A C 1
ATOM 693 O O . ASP A 1 87 ? 4.504 -16.797 11.828 1 97.56 87 ASP A O 1
ATOM 697 N N . PRO A 1 88 ? 2.822 -17.781 10.789 1 98.25 88 PRO A N 1
ATOM 698 C CA . PRO A 1 88 ? 1.907 -16.719 11.203 1 98.25 88 PRO A CA 1
ATOM 699 C C . PRO A 1 88 ? 1.693 -16.672 12.711 1 98.25 88 PRO A C 1
ATOM 701 O O . PRO A 1 88 ? 1.313 -15.633 13.258 1 98.25 88 PRO A O 1
ATOM 704 N N . ASP A 1 89 ? 2.006 -17.703 13.43 1 97.38 89 ASP A N 1
ATOM 705 C CA . ASP A 1 89 ? 1.688 -17.797 14.852 1 97.38 89 ASP A CA 1
ATOM 706 C C . ASP A 1 89 ? 2.746 -17.094 15.695 1 97.38 89 ASP A C 1
ATOM 708 O O . ASP A 1 89 ? 2.527 -16.812 16.875 1 97.38 89 ASP A O 1
ATOM 712 N N . VAL A 1 90 ? 3.891 -16.766 15.109 1 96.5 90 VAL A N 1
ATOM 713 C CA . VAL A 1 90 ? 4.965 -16.156 15.883 1 96.5 90 VAL A CA 1
ATOM 714 C C . VAL A 1 90 ? 5.125 -14.688 15.484 1 96.5 90 VAL A C 1
ATOM 716 O O . VAL A 1 90 ? 5.805 -13.922 16.172 1 96.5 90 VAL A O 1
ATOM 719 N N . VAL A 1 91 ? 4.496 -14.266 14.438 1 96.88 91 VAL A N 1
ATOM 720 C CA . VAL A 1 91 ? 4.805 -12.984 13.82 1 96.88 91 VAL A CA 1
ATOM 721 C C . VAL A 1 91 ? 4.445 -11.844 14.781 1 96.88 91 VAL A C 1
ATOM 723 O O . VAL A 1 91 ? 5.172 -10.852 14.875 1 96.88 91 VAL A O 1
ATOM 726 N N . LEU A 1 92 ? 3.428 -12 15.516 1 96.25 92 LEU A N 1
ATOM 727 C CA . LEU A 1 92 ? 3.01 -10.945 16.438 1 96.25 92 LEU A CA 1
ATOM 728 C C . LEU A 1 92 ? 3.982 -10.828 17.609 1 96.25 92 LEU A C 1
ATOM 730 O O . LEU A 1 92 ? 4.191 -9.734 18.141 1 96.25 92 LEU A O 1
ATOM 734 N N . ASP A 1 93 ? 4.641 -11.891 17.938 1 95.88 93 ASP A N 1
ATOM 735 C CA . ASP A 1 93 ? 5.574 -11.906 19.047 1 95.88 93 ASP A CA 1
ATOM 736 C C . ASP A 1 93 ? 6.848 -11.141 18.719 1 95.88 93 ASP A C 1
ATOM 738 O O . ASP A 1 93 ? 7.5 -10.586 19.609 1 95.88 93 ASP A O 1
ATOM 742 N N . ILE A 1 94 ? 7.121 -11.047 17.516 1 94.81 94 ILE A N 1
ATOM 743 C CA . ILE A 1 94 ? 8.398 -10.445 17.156 1 94.81 94 ILE A CA 1
ATOM 744 C C . ILE A 1 94 ? 8.164 -9.062 16.547 1 94.81 94 ILE A C 1
ATOM 746 O O . ILE A 1 94 ? 9.117 -8.32 16.281 1 94.81 94 ILE A O 1
ATOM 750 N N . LEU A 1 95 ? 6.984 -8.711 16.312 1 94.19 95 LEU A N 1
ATOM 751 C CA . LEU A 1 95 ? 6.609 -7.543 15.523 1 94.19 95 LEU A CA 1
ATOM 752 C C . LEU A 1 95 ? 7.145 -6.266 16.156 1 94.19 95 LEU A C 1
ATOM 754 O O . LEU A 1 95 ? 7.633 -5.375 15.461 1 94.19 95 LEU A O 1
ATOM 758 N N . GLU A 1 96 ? 7 -6.152 17.469 1 91.06 96 GLU A N 1
ATOM 759 C CA . GLU A 1 96 ? 7.438 -4.949 18.156 1 91.06 96 GLU A CA 1
ATOM 760 C C . GLU A 1 96 ? 8.914 -4.668 17.906 1 91.06 96 GLU A C 1
ATOM 762 O O . GLU A 1 96 ? 9.312 -3.516 17.719 1 91.06 96 GLU A O 1
ATOM 767 N N . ASP A 1 97 ? 9.703 -5.723 17.922 1 92.25 97 ASP A N 1
ATOM 768 C CA . ASP A 1 97 ? 11.133 -5.574 17.656 1 92.25 97 ASP A CA 1
ATOM 769 C C . ASP A 1 97 ? 11.398 -5.266 16.188 1 92.25 97 ASP A C 1
ATOM 771 O O . ASP A 1 97 ? 12.32 -4.508 15.867 1 92.25 97 ASP A O 1
ATOM 775 N N . GLU A 1 98 ? 10.617 -5.812 15.344 1 91.56 98 GLU A N 1
ATOM 776 C CA . GLU A 1 98 ? 10.781 -5.613 13.906 1 91.56 98 GLU A CA 1
ATOM 777 C C . GLU A 1 98 ? 10.422 -4.188 13.5 1 91.56 98 GLU A C 1
ATOM 779 O O . GLU A 1 98 ? 11.047 -3.619 12.602 1 91.56 98 GLU A O 1
ATOM 784 N N . LEU A 1 99 ? 9.477 -3.619 14.164 1 90.56 99 LEU A N 1
ATOM 785 C CA . LEU A 1 99 ? 8.984 -2.287 13.828 1 90.56 99 LEU A CA 1
ATOM 786 C C . LEU A 1 99 ? 10.062 -1.233 14.07 1 90.56 99 LEU A C 1
ATOM 788 O O . LEU A 1 99 ? 9.961 -0.114 13.562 1 90.56 99 LEU A O 1
ATOM 792 N N . LYS A 1 100 ? 11.062 -1.593 14.828 1 90.19 100 LYS A N 1
ATOM 793 C CA . LYS A 1 100 ? 12.172 -0.676 15.086 1 90.19 100 LYS A CA 1
ATOM 794 C C . LYS A 1 100 ? 13.148 -0.645 13.914 1 90.19 100 LYS A C 1
ATOM 796 O O . LYS A 1 100 ? 13.992 0.247 13.828 1 90.19 100 LYS A O 1
ATOM 801 N N . LYS A 1 101 ? 12.922 -1.56 13.055 1 89 101 LYS A N 1
ATOM 802 C CA . LYS A 1 101 ? 13.797 -1.652 11.891 1 89 101 LYS A CA 1
ATOM 803 C C . LYS A 1 101 ? 13.195 -0.941 10.688 1 89 101 LYS A C 1
ATOM 805 O O . LYS A 1 101 ? 11.969 -0.862 10.555 1 89 101 LYS A O 1
ATOM 810 N N . LYS A 1 102 ? 14.109 -0.564 9.844 1 85.69 102 LYS A N 1
ATOM 811 C CA . LYS A 1 102 ? 13.656 0.19 8.672 1 85.69 102 LYS A CA 1
ATOM 812 C C . LYS A 1 102 ? 13.102 -0.74 7.598 1 85.69 102 LYS A C 1
ATOM 814 O O . LYS A 1 102 ? 12.148 -0.391 6.902 1 85.69 102 LYS A O 1
ATOM 819 N N . GLU A 1 103 ? 13.719 -1.861 7.516 1 89.62 103 GLU A N 1
ATOM 820 C CA . GLU A 1 103 ? 13.312 -2.832 6.504 1 89.62 103 GLU A CA 1
ATOM 821 C C . GLU A 1 103 ? 12.648 -4.047 7.145 1 89.62 103 GLU A C 1
ATOM 823 O O . GLU A 1 103 ? 13.031 -4.473 8.234 1 89.62 103 GLU A O 1
ATOM 828 N N . ILE A 1 104 ? 11.688 -4.496 6.371 1 92.06 104 ILE A N 1
ATOM 829 C CA . ILE A 1 104 ? 10.992 -5.676 6.867 1 92.06 104 ILE A CA 1
ATOM 830 C C . ILE A 1 104 ? 11.656 -6.938 6.324 1 92.06 104 ILE A C 1
ATOM 832 O O . ILE A 1 104 ? 12 -7.004 5.141 1 92.06 104 ILE A O 1
ATOM 836 N N . LYS A 1 105 ? 11.812 -7.895 7.262 1 94.44 105 LYS A N 1
ATOM 837 C CA . LYS A 1 105 ? 12.305 -9.188 6.805 1 94.44 105 LYS A CA 1
ATOM 838 C C . LYS A 1 105 ? 11.227 -9.953 6.047 1 94.44 105 LYS A C 1
ATOM 840 O O . LYS A 1 105 ? 10.039 -9.844 6.359 1 94.44 105 LYS A O 1
ATOM 845 N N . THR A 1 106 ? 11.719 -10.758 5.16 1 96.06 106 THR A N 1
ATOM 846 C CA . THR A 1 106 ? 10.828 -11.492 4.273 1 96.06 106 THR A CA 1
ATOM 847 C C . THR A 1 106 ? 9.914 -12.422 5.074 1 96.06 106 THR A C 1
ATOM 849 O O . THR A 1 106 ? 8.719 -12.516 4.793 1 96.06 106 THR A O 1
ATOM 852 N N . HIS A 1 107 ? 10.438 -13.062 6.027 1 95.38 107 HIS A N 1
ATOM 853 C CA . HIS A 1 107 ? 9.617 -14 6.789 1 95.38 107 HIS A CA 1
ATOM 854 C C . HIS A 1 107 ? 8.602 -13.273 7.656 1 95.38 107 HIS A C 1
ATOM 856 O O . HIS A 1 107 ? 7.535 -13.812 7.969 1 95.38 107 HIS A O 1
ATOM 862 N N . VAL A 1 108 ? 8.906 -12.109 8.109 1 97.25 108 VAL A N 1
ATOM 863 C CA . VAL A 1 108 ? 7.949 -11.312 8.867 1 97.25 108 VAL A CA 1
ATOM 864 C C . VAL A 1 108 ? 6.793 -10.898 7.957 1 97.25 108 VAL A C 1
ATOM 866 O O . VAL A 1 108 ? 5.625 -11.039 8.328 1 97.25 108 VAL A O 1
ATOM 869 N N . ALA A 1 109 ? 7.129 -10.414 6.75 1 98.44 109 ALA A N 1
ATOM 870 C CA . ALA A 1 109 ? 6.098 -10.078 5.773 1 98.44 109 ALA A CA 1
ATOM 871 C C . ALA A 1 109 ? 5.207 -11.281 5.477 1 98.44 109 ALA A C 1
ATOM 873 O O . ALA A 1 109 ? 3.982 -11.156 5.422 1 98.44 109 ALA A O 1
ATOM 874 N N . GLY A 1 110 ? 5.824 -12.43 5.32 1 98.75 110 GLY A N 1
ATOM 875 C CA . GLY A 1 110 ? 5.086 -13.656 5.066 1 98.75 110 GLY A CA 1
ATOM 876 C C . GLY A 1 110 ? 4.168 -14.047 6.211 1 98.75 110 GLY A C 1
ATOM 877 O O . GLY A 1 110 ? 3.018 -14.43 5.988 1 98.75 110 GLY A O 1
ATOM 878 N N . GLY A 1 111 ? 4.703 -13.969 7.406 1 98.69 111 GLY A N 1
ATOM 879 C CA . GLY A 1 111 ? 3.891 -14.266 8.57 1 98.69 111 GLY A CA 1
ATOM 880 C C . GLY A 1 111 ? 2.689 -13.352 8.719 1 98.69 111 GLY A C 1
ATOM 881 O O . GLY A 1 111 ? 1.585 -13.805 9.016 1 98.69 111 GLY A O 1
ATOM 882 N N . LEU A 1 112 ? 2.916 -12.117 8.531 1 98.75 112 LEU A N 1
ATOM 883 C CA . LEU A 1 112 ? 1.831 -11.141 8.594 1 98.75 112 LEU A CA 1
ATOM 884 C C . LEU A 1 112 ? 0.781 -11.422 7.527 1 98.75 112 LEU A C 1
ATOM 886 O O . LEU A 1 112 ? -0.42 -11.375 7.801 1 98.75 112 LEU A O 1
ATOM 890 N N . ALA A 1 113 ? 1.252 -11.68 6.297 1 98.88 113 ALA A N 1
ATOM 891 C CA . ALA A 1 113 ? 0.338 -11.953 5.191 1 98.88 113 ALA A CA 1
ATOM 892 C C . ALA A 1 113 ? -0.506 -13.195 5.477 1 98.88 113 ALA A C 1
ATOM 894 O O . ALA A 1 113 ? -1.716 -13.195 5.234 1 98.88 113 ALA A O 1
ATOM 895 N N . LYS A 1 114 ? 0.089 -14.211 6.012 1 98.88 114 LYS A N 1
ATOM 896 C CA . LYS A 1 114 ? -0.64 -15.438 6.34 1 98.88 114 LYS A CA 1
ATOM 897 C C . LYS A 1 114 ? -1.667 -15.188 7.441 1 98.88 114 LYS A C 1
ATOM 899 O O . LYS A 1 114 ? -2.803 -15.656 7.355 1 98.88 114 LYS A O 1
ATOM 904 N N . LEU A 1 115 ? -1.22 -14.508 8.43 1 98.75 115 LEU A N 1
ATOM 905 C CA . LEU A 1 115 ? -2.139 -14.172 9.516 1 98.75 115 LEU A CA 1
ATOM 906 C C . LEU A 1 115 ? -3.314 -13.352 8.992 1 98.75 115 LEU A C 1
ATOM 908 O O . LEU A 1 115 ? -4.469 -13.641 9.312 1 98.75 115 LEU A O 1
ATOM 912 N N . ALA A 1 116 ? -3.014 -12.336 8.25 1 98.88 116 ALA A N 1
ATOM 913 C CA . ALA A 1 116 ? -4.043 -11.477 7.676 1 98.88 116 ALA A CA 1
ATOM 914 C C . ALA A 1 116 ? -4.996 -12.273 6.793 1 98.88 116 ALA A C 1
ATOM 916 O O . ALA A 1 116 ? -6.215 -12.094 6.863 1 98.88 116 ALA A O 1
ATOM 917 N N . TYR A 1 117 ? -4.438 -13.141 5.996 1 98.81 117 TYR A N 1
ATOM 918 C CA . TYR A 1 117 ? -5.246 -13.953 5.09 1 98.81 117 TYR A CA 1
ATOM 919 C C . TYR A 1 117 ? -6.184 -14.867 5.867 1 98.81 117 TYR A C 1
ATOM 921 O O . TYR A 1 117 ? -7.344 -15.039 5.492 1 98.81 117 TYR A O 1
ATOM 929 N N . ARG A 1 118 ? -5.738 -15.391 6.93 1 98.38 118 ARG A N 1
ATOM 930 C CA . ARG A 1 118 ? -6.586 -16.203 7.801 1 98.38 118 ARG A CA 1
ATOM 931 C C . ARG A 1 118 ? -7.77 -15.383 8.32 1 98.38 118 ARG A C 1
ATOM 933 O O . ARG A 1 118 ? -8.906 -15.859 8.305 1 98.38 118 ARG A O 1
ATOM 940 N N . LYS A 1 119 ? -7.469 -14.258 8.734 1 98.31 119 LYS A N 1
ATOM 941 C CA . LYS A 1 119 ? -8.523 -13.398 9.266 1 98.31 119 LYS A CA 1
ATOM 942 C C . LYS A 1 119 ? -9.523 -13.023 8.172 1 98.31 119 LYS A C 1
ATOM 944 O O . LYS A 1 119 ? -10.727 -12.953 8.43 1 98.31 11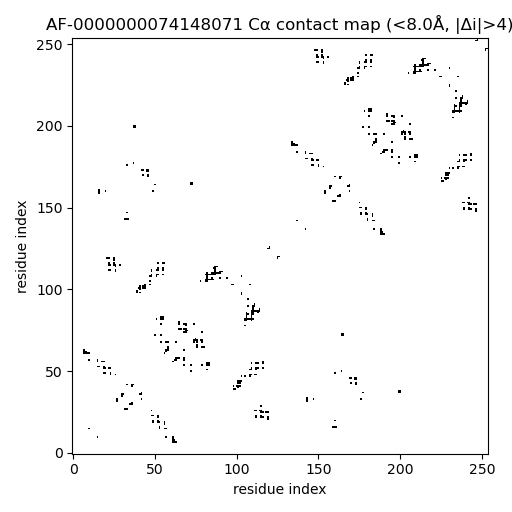9 LYS A O 1
ATOM 949 N N . VAL A 1 120 ? -9.016 -12.742 7.012 1 98.44 120 VAL A N 1
ATOM 950 C CA . VAL A 1 120 ? -9.867 -12.391 5.883 1 98.44 120 VAL A CA 1
ATOM 951 C C . VAL A 1 120 ? -10.781 -13.57 5.539 1 98.44 120 VAL A C 1
ATOM 953 O O . VAL A 1 120 ? -11.977 -13.391 5.309 1 98.44 120 VAL A O 1
ATOM 956 N N . LYS A 1 121 ? -10.242 -14.758 5.508 1 98 121 LYS A N 1
ATOM 957 C CA . LYS A 1 121 ? -11.039 -15.953 5.227 1 98 121 LYS A CA 1
ATOM 958 C C . LYS A 1 121 ? -12.141 -16.141 6.266 1 98 121 LYS A C 1
ATOM 960 O O . LYS A 1 121 ? -13.281 -16.453 5.918 1 98 121 LYS A O 1
ATOM 965 N N . GLU A 1 122 ? -11.812 -15.906 7.473 1 97.31 122 GLU A N 1
ATOM 966 C CA . GLU A 1 122 ? -12.781 -16.016 8.562 1 97.31 122 GLU A CA 1
ATOM 967 C C . GLU A 1 122 ? -13.875 -14.961 8.43 1 97.31 122 GLU A C 1
ATOM 969 O O . GLU A 1 122 ? -15.062 -15.266 8.586 1 97.31 122 GLU A O 1
ATOM 974 N N . GLU A 1 123 ? -13.445 -13.797 8.156 1 96.5 123 GLU A N 1
ATOM 975 C CA . GLU A 1 123 ? -14.359 -12.664 8.094 1 96.5 123 GLU A CA 1
ATOM 976 C C . GLU A 1 123 ? -15.32 -12.797 6.914 1 96.5 123 GLU A C 1
ATOM 978 O O . GLU A 1 123 ? -16.484 -12.414 7.012 1 96.5 123 GLU A O 1
ATOM 983 N N . PHE A 1 124 ? -14.875 -13.359 5.848 1 93.5 124 PHE A N 1
ATOM 984 C CA . PHE A 1 124 ? -15.695 -13.375 4.645 1 93.5 124 PHE A CA 1
ATOM 985 C C . PHE A 1 124 ? -16.188 -14.789 4.34 1 93.5 124 PHE A C 1
ATOM 987 O O . PHE A 1 124 ? -16.844 -15.023 3.322 1 93.5 124 PHE A O 1
ATOM 994 N N . GLY A 1 125 ? -15.875 -15.773 5.105 1 91.12 125 GLY A N 1
ATOM 995 C CA . GLY A 1 125 ? -16.328 -17.141 4.938 1 91.12 125 GLY A CA 1
ATOM 996 C C . GLY A 1 125 ? -15.742 -17.812 3.713 1 91.12 125 GLY A C 1
ATOM 997 O O . GLY A 1 125 ? -16.438 -18.531 2.992 1 91.12 125 GLY A O 1
ATOM 998 N N . ILE A 1 126 ? -14.531 -17.5 3.457 1 88.44 126 ILE A N 1
ATOM 999 C CA . ILE A 1 126 ? -13.852 -18.094 2.312 1 88.44 126 ILE A CA 1
ATOM 1000 C C . ILE A 1 126 ? -13.141 -19.375 2.746 1 88.44 126 ILE A C 1
ATOM 1002 O O . ILE A 1 126 ? -12.539 -19.422 3.822 1 88.44 126 ILE A O 1
ATOM 1006 N N . GLU A 1 127 ? -13.383 -20.422 1.978 1 79 127 GLU A N 1
ATOM 1007 C CA . GLU A 1 127 ? -12.758 -21.703 2.279 1 79 127 GLU A CA 1
ATOM 1008 C C . GLU A 1 127 ? -11.359 -21.781 1.676 1 79 127 GLU A C 1
ATOM 1010 O O . GLU A 1 127 ? -11.078 -21.156 0.656 1 79 127 GLU A O 1
ATOM 1015 N N . MET B 1 1 ? -4 44.719 18.234 1 32.78 1 MET B N 1
ATOM 1016 C CA . MET B 1 1 ? -4.934 43.969 17.406 1 32.78 1 MET B CA 1
ATOM 1017 C C . MET B 1 1 ? -4.73 42.469 17.562 1 32.78 1 MET B C 1
ATOM 1019 O O . MET B 1 1 ? -3.613 41.969 17.406 1 32.78 1 MET B O 1
ATOM 1023 N N . PRO B 1 2 ? -5.309 41.656 18.391 1 44.44 2 PRO B N 1
ATOM 1024 C CA . PRO B 1 2 ? -4.766 40.375 18.859 1 44.44 2 PRO B CA 1
ATOM 1025 C C . PRO B 1 2 ? -4.457 39.406 17.703 1 44.44 2 PRO B C 1
ATOM 1027 O O . PRO B 1 2 ? -5.172 39.406 16.703 1 44.44 2 PRO B O 1
ATOM 1030 N N . ILE B 1 3 ? -3.285 39.219 17.219 1 42.47 3 ILE B N 1
ATOM 1031 C CA . ILE B 1 3 ? -2.818 38.406 16.094 1 42.47 3 ILE B CA 1
ATOM 1032 C C . ILE B 1 3 ? -3.568 37.062 16.062 1 42.47 3 ILE B C 1
ATOM 1034 O O . ILE B 1 3 ? -3.654 36.375 17.078 1 42.47 3 ILE B O 1
ATOM 1038 N N . LEU B 1 4 ? -4.738 36.906 15.492 1 42.94 4 LEU B N 1
ATOM 1039 C CA . LEU B 1 4 ? -5.617 35.75 15.422 1 42.94 4 LEU B CA 1
ATOM 1040 C C . LEU B 1 4 ? -4.809 34.438 15.414 1 42.94 4 LEU B C 1
ATOM 1042 O O . LEU B 1 4 ? -3.986 34.219 14.516 1 42.94 4 LEU B O 1
ATOM 1046 N N . SER B 1 5 ? -4.238 33.875 16.359 1 44.41 5 SER B N 1
ATOM 1047 C CA . SER B 1 5 ? -3.508 32.625 16.641 1 44.41 5 SER B CA 1
ATOM 1048 C C . SER B 1 5 ? -4.031 31.469 15.797 1 44.41 5 SER B C 1
ATOM 1050 O O . SER B 1 5 ? -5.207 31.125 15.883 1 44.41 5 SER B O 1
ATOM 1052 N N . GLY B 1 6 ? -3.852 31.422 14.406 1 46.03 6 GLY B N 1
ATOM 1053 C CA . GLY B 1 6 ? -4.469 30.609 13.367 1 46.03 6 GLY B CA 1
ATOM 1054 C C . GLY B 1 6 ? -5.055 29.328 13.898 1 46.03 6 GLY B C 1
ATOM 1055 O O . GLY B 1 6 ? -4.34 28.5 14.461 1 46.03 6 GLY B O 1
ATOM 1056 N N . ASP B 1 7 ? -6.246 29.266 14.477 1 52.38 7 ASP B N 1
ATOM 1057 C CA . ASP B 1 7 ? -7.047 28.141 14.961 1 52.38 7 ASP B CA 1
ATOM 1058 C C . ASP B 1 7 ? -6.781 26.891 14.133 1 52.38 7 ASP B C 1
ATOM 1060 O O . ASP B 1 7 ? -7.172 26.812 12.961 1 52.38 7 ASP B O 1
ATOM 1064 N N . GLU B 1 8 ? -5.59 26.328 14.117 1 65.56 8 GLU B N 1
ATOM 1065 C CA . GLU B 1 8 ? -5.25 25.062 13.453 1 65.56 8 GLU B CA 1
ATOM 1066 C C . GLU B 1 8 ? -6.359 24.031 13.625 1 65.56 8 GLU B C 1
ATOM 1068 O O . GLU B 1 8 ? -6.844 23.812 14.742 1 65.56 8 GLU B O 1
ATOM 1073 N N . LEU B 1 9 ? -7.211 23.859 12.562 1 79.31 9 LEU B N 1
ATOM 1074 C CA . LEU B 1 9 ? -8.211 22.797 12.633 1 79.31 9 LEU B CA 1
ATOM 1075 C C . LEU B 1 9 ? -7.594 21.5 13.148 1 79.31 9 LEU B C 1
ATOM 1077 O O . LEU B 1 9 ? -6.57 21.047 12.641 1 79.31 9 LEU B O 1
ATOM 1081 N N . PRO B 1 10 ? -8.117 21.156 14.328 1 92.5 10 PRO B N 1
ATOM 1082 C CA . PRO B 1 10 ? -7.602 19.875 14.82 1 92.5 10 PRO B CA 1
ATOM 1083 C C . PRO B 1 10 ? -7.828 18.734 13.836 1 92.5 10 PRO B C 1
ATOM 1085 O O . PRO B 1 10 ? -8.867 18.672 13.18 1 92.5 10 PRO B O 1
ATOM 1088 N N . VAL B 1 11 ? -6.852 17.984 13.641 1 94.25 11 VAL B N 1
ATOM 1089 C CA . VAL B 1 11 ? -6.934 16.844 12.727 1 94.25 11 VAL B CA 1
ATOM 1090 C C . VAL B 1 11 ? -7.746 15.719 13.367 1 94.25 11 VAL B C 1
ATOM 1092 O O . VAL B 1 11 ? -7.473 15.312 14.5 1 94.25 11 VAL B O 1
ATOM 1095 N N . LYS B 1 12 ? -8.812 15.367 12.75 1 96.06 12 LYS B N 1
ATOM 1096 C CA . LYS B 1 12 ? -9.516 14.141 13.117 1 96.06 12 LYS B CA 1
ATOM 1097 C C . LYS B 1 12 ? -8.844 12.922 12.5 1 96.06 12 LYS B C 1
ATOM 1099 O O . LYS B 1 12 ? -9.156 12.539 11.367 1 96.06 12 LYS B O 1
ATOM 1104 N N . GLU B 1 13 ? -8.086 12.242 13.273 1 95.81 13 GLU B N 1
ATOM 1105 C CA . GLU B 1 13 ? -7.164 11.234 12.766 1 95.81 13 GLU B CA 1
ATOM 1106 C C . GLU B 1 13 ? -7.914 10.086 12.094 1 95.81 13 GLU B C 1
ATOM 1108 O O . GLU B 1 13 ? -7.484 9.586 11.055 1 95.81 13 GLU B O 1
ATOM 1113 N N . ASP B 1 14 ? -9.047 9.672 12.68 1 95.94 14 ASP B N 1
ATOM 1114 C CA . ASP B 1 14 ? -9.812 8.57 12.094 1 95.94 14 ASP B CA 1
ATOM 1115 C C . ASP B 1 14 ? -10.352 8.953 10.719 1 95.94 14 ASP B C 1
ATOM 1117 O O . ASP B 1 14 ? -10.336 8.133 9.797 1 95.94 14 ASP B O 1
ATOM 1121 N N . GLU B 1 15 ? -10.852 10.117 10.586 1 96.06 15 GLU B N 1
ATOM 1122 C CA . GLU B 1 15 ? -11.336 10.609 9.297 1 96.06 15 GLU B CA 1
ATOM 1123 C C . GLU B 1 15 ? -10.195 10.742 8.289 1 96.06 15 GLU B C 1
ATOM 1125 O O . GLU B 1 15 ? -10.336 10.352 7.133 1 96.06 15 GLU B O 1
ATOM 1130 N N . LEU B 1 16 ? -9.086 11.297 8.758 1 97.88 16 LEU B N 1
ATOM 1131 C CA . LEU B 1 16 ? -7.91 11.438 7.906 1 97.88 16 LEU B CA 1
ATOM 1132 C C . LEU B 1 16 ? -7.469 10.078 7.367 1 97.88 16 LEU B C 1
ATOM 1134 O O . LEU B 1 16 ? -7.266 9.922 6.16 1 97.88 16 LEU B O 1
ATOM 1138 N N . ASP B 1 17 ? -7.391 9.125 8.289 1 97.94 17 ASP B N 1
ATOM 1139 C CA . ASP B 1 17 ? -6.922 7.793 7.906 1 97.94 17 ASP B CA 1
ATOM 1140 C C . ASP B 1 17 ? -7.871 7.145 6.902 1 97.94 17 ASP B C 1
ATOM 1142 O O . ASP B 1 17 ? -7.43 6.543 5.922 1 97.94 17 ASP B O 1
ATOM 1146 N N . ASN B 1 18 ? -9.125 7.254 7.082 1 97.31 18 ASN B N 1
ATOM 1147 C CA . ASN B 1 18 ? -10.117 6.656 6.199 1 97.31 18 ASN B CA 1
ATOM 1148 C C . ASN B 1 18 ? -10.078 7.277 4.809 1 97.31 18 ASN B C 1
ATOM 1150 O O . ASN B 1 18 ? -10.086 6.559 3.805 1 97.31 18 ASN B O 1
ATOM 1154 N N . LEU B 1 19 ? -10.031 8.539 4.773 1 98 19 LEU B N 1
ATOM 1155 C CA . LEU B 1 19 ? -10.008 9.25 3.496 1 98 19 LEU B CA 1
ATOM 1156 C C . LEU B 1 19 ? -8.695 8.992 2.76 1 98 19 LEU B C 1
ATOM 1158 O O . LEU B 1 19 ? -8.688 8.82 1.538 1 98 19 LEU B O 1
ATOM 1162 N N . ALA B 1 20 ? -7.613 9 3.523 1 98.56 20 ALA B N 1
ATOM 1163 C CA . ALA B 1 20 ? -6.309 8.727 2.922 1 98.56 20 ALA B CA 1
ATOM 1164 C C . ALA B 1 20 ? -6.262 7.328 2.314 1 98.56 20 ALA B C 1
ATOM 1166 O O . ALA B 1 20 ? -5.754 7.145 1.206 1 98.56 20 ALA B O 1
ATOM 1167 N N . MET B 1 21 ? -6.781 6.375 2.996 1 98.12 21 MET B N 1
ATOM 1168 C CA . MET B 1 21 ? -6.777 5 2.502 1 98.12 21 MET B CA 1
ATOM 1169 C C . MET B 1 21 ? -7.652 4.867 1.261 1 98.12 21 MET B C 1
ATOM 1171 O O . MET B 1 21 ? -7.27 4.211 0.292 1 98.12 21 MET B O 1
ATOM 1175 N N . LYS B 1 22 ? -8.859 5.457 1.306 1 98.31 22 LYS B N 1
ATOM 1176 C CA . LYS B 1 22 ? -9.711 5.434 0.122 1 98.31 22 LYS B CA 1
ATOM 1177 C C . LYS B 1 22 ? -9.016 6.086 -1.07 1 98.31 22 LYS B C 1
ATOM 1179 O O . LYS B 1 22 ? -9.086 5.57 -2.189 1 98.31 22 LYS B O 1
ATOM 1184 N N . THR B 1 23 ? -8.422 7.184 -0.84 1 98.88 23 THR B N 1
ATOM 1185 C CA . THR B 1 23 ? -7.711 7.902 -1.892 1 98.88 23 THR B CA 1
ATOM 1186 C C . THR B 1 23 ? -6.539 7.078 -2.414 1 98.88 23 THR B C 1
ATOM 1188 O O . THR B 1 23 ? -6.324 6.996 -3.625 1 98.88 23 THR B O 1
ATOM 1191 N N . PHE B 1 24 ? -5.762 6.473 -1.498 1 98.81 24 PHE B N 1
ATOM 1192 C CA . PHE B 1 24 ? -4.648 5.605 -1.862 1 98.81 24 PHE B CA 1
ATOM 1193 C C . PHE B 1 24 ? -5.125 4.445 -2.73 1 98.81 24 PHE B C 1
ATOM 1195 O O . PHE B 1 24 ? -4.539 4.164 -3.775 1 98.81 24 PHE B O 1
ATOM 1202 N N . LEU B 1 25 ? -6.195 3.836 -2.328 1 98.31 25 LEU B N 1
ATOM 1203 C CA . LEU B 1 25 ? -6.738 2.729 -3.109 1 98.31 25 LEU B CA 1
ATOM 1204 C C . LEU B 1 25 ? -7.18 3.203 -4.488 1 98.31 25 LEU B C 1
ATOM 1206 O O . LEU B 1 25 ? -7.043 2.475 -5.473 1 98.31 25 LEU B O 1
ATOM 1210 N N . LYS B 1 26 ? -7.727 4.367 -4.52 1 98.62 26 LYS B N 1
ATOM 1211 C CA . LYS B 1 26 ? -8.109 4.941 -5.805 1 98.62 26 LYS B CA 1
ATOM 1212 C C . LYS B 1 26 ? -6.891 5.188 -6.684 1 98.62 26 LYS B C 1
ATOM 1214 O O . LYS B 1 26 ? -6.953 5.016 -7.902 1 98.62 26 LYS B O 1
ATOM 1219 N N . THR B 1 27 ? -5.711 5.645 -6.094 1 98.69 27 THR B N 1
ATOM 1220 C CA . THR B 1 27 ? -4.492 5.801 -6.883 1 98.69 27 THR B CA 1
ATOM 1221 C C . THR B 1 27 ? -4.059 4.461 -7.473 1 98.69 27 THR B C 1
ATOM 1223 O O . THR B 1 27 ? -3.646 4.395 -8.633 1 98.69 27 THR B O 1
ATOM 1226 N N . LEU B 1 28 ? -4.16 3.381 -6.691 1 98.06 28 LEU B N 1
ATOM 1227 C CA . LEU B 1 28 ? -3.824 2.053 -7.188 1 98.06 28 LEU B CA 1
ATOM 1228 C C . LEU B 1 28 ? -4.727 1.663 -8.359 1 98.06 28 LEU B C 1
ATOM 1230 O O . LEU B 1 28 ? -4.254 1.113 -9.352 1 98.06 28 LEU B O 1
ATOM 1234 N N . ASP B 1 29 ? -5.949 1.985 -8.195 1 97.5 29 ASP B N 1
ATOM 1235 C CA . ASP B 1 29 ? -6.906 1.687 -9.258 1 97.5 29 ASP B CA 1
ATOM 1236 C C . ASP B 1 29 ? -6.531 2.404 -10.555 1 97.5 29 ASP B C 1
ATOM 1238 O O . ASP B 1 29 ? -6.566 1.811 -11.633 1 97.5 29 ASP B O 1
ATOM 1242 N N . ILE B 1 30 ? -6.195 3.619 -10.438 1 97.69 30 ILE B N 1
ATOM 1243 C CA . ILE B 1 30 ? -5.809 4.43 -11.594 1 97.69 30 ILE B CA 1
ATOM 1244 C C . ILE B 1 30 ? -4.582 3.816 -12.266 1 97.69 30 ILE B C 1
ATOM 1246 O O . ILE B 1 30 ? -4.469 3.838 -13.492 1 97.69 30 ILE B O 1
ATOM 1250 N N . LEU B 1 31 ? -3.756 3.209 -11.516 1 96.88 31 LEU B N 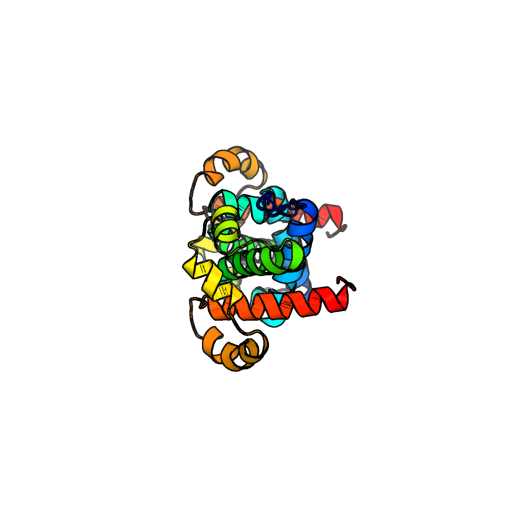1
ATOM 1251 C CA . LEU B 1 31 ? -2.498 2.666 -12.016 1 96.88 31 LEU B CA 1
ATOM 1252 C C . LEU B 1 31 ? -2.699 1.262 -12.578 1 96.88 31 LEU B C 1
ATOM 1254 O O . LEU B 1 31 ? -1.759 0.657 -13.102 1 96.88 31 LEU B O 1
ATOM 1258 N N . GLY B 1 32 ? -3.844 0.703 -12.414 1 94.75 32 GLY B N 1
ATOM 1259 C CA . GLY B 1 32 ? -4.145 -0.612 -12.953 1 94.75 32 GLY B CA 1
ATOM 1260 C C . GLY B 1 32 ? -4.121 -1.71 -11.906 1 94.75 32 GLY B C 1
ATOM 1261 O O . GLY B 1 32 ? -4.152 -2.896 -12.242 1 94.75 32 GLY B O 1
ATOM 1262 N N . GLY B 1 33 ? -4.027 -1.275 -10.633 1 96.44 33 GLY B N 1
ATOM 1263 C CA . GLY B 1 33 ? -4.047 -2.232 -9.531 1 96.44 33 GLY B CA 1
ATOM 1264 C C . GLY B 1 33 ? -2.664 -2.693 -9.117 1 96.44 33 GLY B C 1
ATOM 1265 O O . GLY B 1 33 ? -1.682 -2.434 -9.82 1 96.44 33 GLY B O 1
ATOM 1266 N N . PRO B 1 34 ? -2.559 -3.34 -7.887 1 96.56 34 PRO B N 1
ATOM 1267 C CA . PRO B 1 34 ? -1.252 -3.727 -7.348 1 96.56 34 PRO B CA 1
ATOM 1268 C C . PRO B 1 34 ? -0.533 -4.75 -8.227 1 96.56 34 PRO B C 1
ATOM 1270 O O . PRO B 1 34 ? 0.697 -4.734 -8.32 1 96.56 34 PRO B O 1
ATOM 1273 N N . ARG B 1 35 ? -1.271 -5.605 -8.844 1 95.81 35 ARG B N 1
ATOM 1274 C CA . ARG B 1 35 ? -0.633 -6.625 -9.672 1 95.81 35 ARG B CA 1
ATOM 1275 C C . ARG B 1 35 ? 0.111 -5.992 -10.844 1 95.81 35 ARG B C 1
ATOM 1277 O O . ARG B 1 35 ? 1.216 -6.418 -11.188 1 95.81 35 ARG B O 1
ATOM 1284 N N . LYS B 1 36 ? -0.528 -5.055 -11.469 1 94.38 36 LYS B N 1
ATOM 1285 C CA . LYS B 1 36 ? 0.161 -4.348 -12.539 1 94.38 36 LYS B CA 1
ATOM 1286 C C . LYS B 1 36 ? 1.464 -3.727 -12.047 1 94.38 36 LYS B C 1
ATOM 1288 O O . LYS B 1 36 ? 2.482 -3.773 -12.734 1 94.38 36 LYS B O 1
ATOM 1293 N N . LEU B 1 37 ? 1.438 -3.166 -10.859 1 95.81 37 LEU B N 1
ATOM 1294 C CA . LEU B 1 37 ? 2.637 -2.568 -10.281 1 95.81 37 LEU B CA 1
ATOM 1295 C C . LEU B 1 37 ? 3.707 -3.627 -10.031 1 95.81 37 LEU B C 1
ATOM 1297 O O . LEU B 1 37 ? 4.898 -3.365 -10.211 1 95.81 37 LEU B O 1
ATOM 1301 N N . ILE B 1 38 ? 3.275 -4.781 -9.594 1 95.19 38 ILE B N 1
ATOM 1302 C CA . ILE B 1 38 ? 4.211 -5.883 -9.391 1 95.19 38 ILE B CA 1
ATOM 1303 C C . ILE B 1 38 ? 4.863 -6.25 -10.727 1 95.19 38 ILE B C 1
ATOM 1305 O O . ILE B 1 38 ? 6.09 -6.344 -10.82 1 95.19 38 ILE B O 1
ATOM 1309 N N . LEU B 1 39 ? 4.07 -6.367 -11.695 1 90.81 39 LEU B N 1
ATOM 1310 C CA . LEU B 1 39 ? 4.52 -6.828 -13.008 1 90.81 39 LEU B CA 1
ATOM 1311 C C . LEU B 1 39 ? 5.496 -5.832 -13.625 1 90.81 39 LEU B C 1
ATOM 1313 O O . LEU B 1 39 ? 6.449 -6.227 -14.297 1 90.81 39 LEU B O 1
ATOM 1317 N N . TYR B 1 40 ? 5.324 -4.602 -13.375 1 91.81 40 TYR B N 1
ATOM 1318 C CA . TYR B 1 40 ? 6.145 -3.564 -13.992 1 91.81 40 TYR B CA 1
ATOM 1319 C C . TYR B 1 40 ? 7.246 -3.102 -13.047 1 91.81 40 TYR B C 1
ATOM 1321 O O . TYR B 1 40 ? 7.961 -2.141 -13.344 1 91.81 40 TYR B O 1
ATOM 1329 N N . ARG B 1 41 ? 7.297 -3.732 -11.898 1 93.12 41 ARG B N 1
ATOM 1330 C CA . ARG B 1 41 ? 8.344 -3.467 -10.914 1 93.12 41 ARG B CA 1
ATOM 1331 C C . ARG B 1 41 ? 8.242 -2.043 -10.383 1 93.12 41 ARG B C 1
ATOM 1333 O O . ARG B 1 41 ? 9.266 -1.384 -10.164 1 93.12 41 ARG B O 1
ATOM 1340 N N . ASN B 1 42 ? 6.977 -1.614 -10.234 1 94.69 42 ASN B N 1
ATOM 1341 C CA . ASN B 1 42 ? 6.723 -0.267 -9.734 1 94.69 42 ASN B CA 1
ATOM 1342 C C . ASN B 1 42 ? 6.152 -0.292 -8.32 1 94.69 42 ASN B C 1
ATOM 1344 O O . ASN B 1 42 ? 5.648 0.721 -7.836 1 94.69 42 ASN B O 1
ATOM 1348 N N . LEU B 1 43 ? 6.309 -1.402 -7.68 1 95.44 43 LEU B N 1
ATOM 1349 C CA . LEU B 1 43 ? 5.715 -1.529 -6.355 1 95.44 43 LEU B CA 1
ATOM 1350 C C . LEU B 1 43 ? 6.367 -0.563 -5.371 1 95.44 43 LEU B C 1
ATOM 1352 O O . LEU B 1 43 ? 5.746 -0.158 -4.387 1 95.44 43 LEU B O 1
ATOM 1356 N N . THR B 1 44 ? 7.555 -0.163 -5.637 1 95 44 THR B N 1
ATOM 1357 C CA . THR B 1 44 ? 8.281 0.75 -4.762 1 95 44 THR B CA 1
ATOM 1358 C C . THR B 1 44 ? 7.656 2.145 -4.801 1 95 44 THR B C 1
ATOM 1360 O O . THR B 1 44 ? 8 3.004 -3.986 1 95 44 THR B O 1
ATOM 1363 N N . TRP B 1 45 ? 6.695 2.391 -5.703 1 97 45 TRP B N 1
ATOM 1364 C CA . TRP B 1 45 ? 5.969 3.654 -5.77 1 97 45 TRP B CA 1
ATOM 1365 C C . TRP B 1 45 ? 5.027 3.805 -4.582 1 97 45 TRP B C 1
ATOM 1367 O O . TRP B 1 45 ? 4.66 4.922 -4.211 1 97 45 TRP B O 1
ATOM 1377 N N . VAL B 1 46 ? 4.625 2.744 -4.016 1 97.75 46 VAL B N 1
ATOM 1378 C CA . VAL B 1 46 ? 3.471 2.666 -3.127 1 97.75 46 VAL B CA 1
ATOM 1379 C C . VAL B 1 46 ? 3.713 3.527 -1.889 1 97.75 46 VAL B C 1
ATOM 1381 O O . VAL B 1 46 ? 2.85 4.312 -1.493 1 97.75 46 VAL B O 1
ATOM 1384 N N . PRO B 1 47 ? 4.91 3.514 -1.289 1 97.31 47 PRO B N 1
ATOM 1385 C CA . PRO B 1 47 ? 5.121 4.383 -0.129 1 97.31 47 PRO B CA 1
ATOM 1386 C C . PRO B 1 47 ? 4.918 5.859 -0.452 1 97.31 47 PRO B C 1
ATOM 1388 O O . PRO B 1 47 ? 4.27 6.578 0.312 1 97.31 47 PRO B O 1
ATOM 1391 N N . SER B 1 48 ? 5.383 6.258 -1.566 1 97.62 48 SER B N 1
ATOM 1392 C CA . SER B 1 48 ? 5.25 7.652 -1.975 1 97.62 48 SER B CA 1
ATOM 1393 C C . SER B 1 48 ? 3.789 8.023 -2.211 1 97.62 48 SER B C 1
ATOM 1395 O O . SER B 1 48 ? 3.367 9.141 -1.898 1 97.62 48 SER B O 1
ATOM 1397 N N . LEU B 1 49 ? 3.039 7.102 -2.779 1 98.5 49 LEU B N 1
ATOM 1398 C CA . LEU B 1 49 ? 1.623 7.34 -3.037 1 98.5 49 LEU B CA 1
ATOM 1399 C C . LEU B 1 49 ? 0.855 7.52 -1.731 1 98.5 49 LEU B C 1
ATOM 1401 O O . LEU B 1 49 ? 0.022 8.422 -1.615 1 98.5 49 LEU B O 1
ATOM 1405 N N . ILE B 1 50 ? 1.192 6.676 -0.75 1 98.75 50 ILE B N 1
ATOM 1406 C CA . ILE B 1 50 ? 0.542 6.789 0.55 1 98.75 50 ILE B CA 1
ATOM 1407 C C . ILE B 1 50 ? 0.863 8.148 1.172 1 98.75 50 ILE B C 1
ATOM 1409 O O . ILE B 1 50 ? -0.039 8.867 1.613 1 98.75 50 ILE B O 1
ATOM 1413 N N . GLU B 1 51 ? 2.086 8.539 1.133 1 98.56 51 GLU B N 1
ATOM 1414 C CA . GLU B 1 51 ? 2.496 9.82 1.691 1 98.56 51 GLU B CA 1
ATOM 1415 C C . GLU B 1 51 ? 1.79 10.977 0.992 1 98.56 51 GLU B C 1
ATOM 1417 O O . GLU B 1 51 ? 1.318 11.914 1.646 1 98.56 51 GLU B O 1
ATOM 1422 N N . ALA B 1 52 ? 1.706 10.867 -0.285 1 98.81 52 ALA B N 1
ATOM 1423 C CA . ALA B 1 52 ? 1.07 11.93 -1.064 1 98.81 52 ALA B CA 1
ATOM 1424 C C . ALA B 1 52 ? -0.409 12.055 -0.713 1 98.81 52 ALA B C 1
ATOM 1426 O O . ALA B 1 52 ? -0.932 13.164 -0.594 1 98.81 52 ALA B O 1
ATOM 1427 N N . CYS B 1 53 ? -1.05 11.008 -0.528 1 98.88 53 CYS B N 1
ATOM 1428 C CA . CYS B 1 53 ? -2.467 11.023 -0.183 1 98.88 53 CYS B CA 1
ATOM 1429 C C . CYS B 1 53 ? -2.693 11.734 1.146 1 98.88 53 CYS B C 1
ATOM 1431 O O . CYS B 1 53 ? -3.58 12.586 1.257 1 98.88 53 CYS B O 1
ATOM 1433 N N . TYR B 1 54 ? -1.857 11.398 2.113 1 98.81 54 TYR B N 1
ATOM 1434 C CA . TYR B 1 54 ? -1.973 12.07 3.4 1 98.81 54 TYR B CA 1
ATOM 1435 C C . TYR B 1 54 ? -1.705 13.562 3.256 1 98.81 54 TYR B C 1
ATOM 1437 O O . TYR B 1 54 ? -2.434 14.391 3.812 1 98.81 54 TYR B O 1
ATOM 1445 N N . ALA B 1 55 ? -0.688 13.891 2.523 1 98.88 55 ALA B N 1
ATOM 1446 C CA . ALA B 1 55 ? -0.315 15.289 2.361 1 98.88 55 ALA B CA 1
ATOM 1447 C C . ALA B 1 55 ? -1.447 16.094 1.721 1 98.88 55 ALA B C 1
ATOM 1449 O O . ALA B 1 55 ? -1.807 17.172 2.203 1 98.88 55 ALA B O 1
ATOM 1450 N N . VAL B 1 56 ? -2.027 15.609 0.696 1 98.88 56 VAL B N 1
ATOM 1451 C CA . VAL B 1 56 ? -3.078 16.281 -0.055 1 98.88 56 VAL B CA 1
ATOM 1452 C C . VAL B 1 56 ? -4.297 16.5 0.839 1 98.88 56 VAL B C 1
ATOM 1454 O O . VAL B 1 56 ? -4.898 17.578 0.833 1 98.88 56 VAL B O 1
ATOM 1457 N N . ILE B 1 57 ? -4.609 15.555 1.641 1 98.75 57 ILE B N 1
ATOM 1458 C CA . ILE B 1 57 ? -5.812 15.625 2.465 1 98.75 57 ILE B CA 1
ATOM 1459 C C . ILE B 1 57 ? -5.57 16.562 3.645 1 98.75 57 ILE B C 1
ATOM 1461 O O . ILE B 1 57 ? -6.457 17.344 4.02 1 98.75 57 ILE B O 1
ATOM 1465 N N . LEU B 1 58 ? -4.363 16.469 4.246 1 98.69 58 LEU B N 1
ATOM 1466 C CA . LEU B 1 58 ? -4.023 17.391 5.328 1 98.69 58 LEU B CA 1
ATOM 1467 C C . LEU B 1 58 ? -4.145 18.844 4.871 1 98.69 58 LEU B C 1
ATOM 1469 O O . LEU B 1 58 ? -4.598 19.703 5.633 1 98.69 58 LEU B O 1
ATOM 1473 N N . ARG B 1 59 ? -3.771 19.062 3.646 1 98.31 59 ARG B N 1
ATOM 1474 C CA . ARG B 1 59 ? -3.879 20.406 3.096 1 98.31 59 ARG B CA 1
ATOM 1475 C C . ARG B 1 59 ? -5.336 20.781 2.824 1 98.31 59 ARG B C 1
ATOM 1477 O O . ARG B 1 59 ? -5.805 21.828 3.248 1 98.31 59 ARG B O 1
ATOM 1484 N N . ASP B 1 60 ? -6.004 19.969 2.176 1 97.5 60 ASP B N 1
ATOM 1485 C CA . ASP B 1 60 ? -7.344 20.266 1.681 1 97.5 60 ASP B CA 1
ATOM 1486 C C . ASP B 1 60 ? -8.359 20.297 2.824 1 97.5 60 ASP B C 1
ATOM 1488 O O . ASP B 1 60 ? -9.148 21.234 2.928 1 97.5 60 ASP B O 1
ATOM 1492 N N . ARG B 1 61 ? -8.336 19.375 3.736 1 96 61 ARG B N 1
ATOM 1493 C CA . ARG B 1 61 ? -9.383 19.188 4.734 1 96 61 ARG B CA 1
ATOM 1494 C C . ARG B 1 61 ? -9.031 19.906 6.035 1 96 61 ARG B C 1
ATOM 1496 O O . ARG B 1 61 ? -9.914 20.359 6.762 1 96 61 ARG B O 1
ATOM 1503 N N . TYR B 1 62 ? -7.777 20.016 6.312 1 96.94 62 TYR B N 1
ATOM 1504 C CA . TYR B 1 62 ? -7.387 20.531 7.625 1 96.94 62 TYR B CA 1
ATOM 1505 C C . TYR B 1 62 ? -6.562 21.797 7.5 1 96.94 62 TYR B C 1
ATOM 1507 O O . TYR B 1 62 ? -6.094 22.344 8.5 1 96.94 62 TYR B O 1
ATOM 1515 N N . MET B 1 63 ? -6.301 22.188 6.277 1 97.06 63 MET B N 1
ATOM 1516 C CA . MET B 1 63 ? -5.66 23.453 5.953 1 97.06 63 MET B CA 1
ATOM 1517 C C . MET B 1 63 ? -4.273 23.547 6.578 1 97.06 63 MET B C 1
ATOM 1519 O O . MET B 1 63 ? -3.873 24.594 7.07 1 97.06 63 MET B O 1
ATOM 1523 N N . LYS B 1 64 ? -3.664 22.438 6.684 1 98.25 64 LYS B N 1
ATOM 1524 C CA . LYS B 1 64 ? -2.311 22.438 7.23 1 98.25 64 LYS B CA 1
ATOM 1525 C C . LYS B 1 64 ? -1.325 23.094 6.262 1 98.25 64 LYS B C 1
ATOM 1527 O O . LYS B 1 64 ? -1.456 22.938 5.043 1 98.25 64 LYS B O 1
ATOM 1532 N N . THR B 1 65 ? -0.368 23.75 6.836 1 98 65 THR B N 1
ATOM 1533 C CA . THR B 1 65 ? 0.683 24.359 6.027 1 98 65 THR B CA 1
ATOM 1534 C C . THR B 1 65 ? 1.701 23.312 5.586 1 98 65 THR B C 1
ATOM 1536 O O . THR B 1 65 ? 1.694 22.188 6.078 1 98 65 THR B O 1
ATOM 1539 N N . GLU B 1 66 ? 2.521 23.672 4.57 1 98.62 66 GLU B N 1
ATOM 1540 C CA . GLU B 1 66 ? 3.592 22.797 4.125 1 98.62 66 GLU B CA 1
ATOM 1541 C C . GLU B 1 66 ? 4.469 22.344 5.293 1 98.62 66 GLU B C 1
ATOM 1543 O O . GLU B 1 66 ? 4.867 21.188 5.371 1 98.62 66 GLU B O 1
ATOM 1548 N N . ALA B 1 67 ? 4.781 23.281 6.16 1 98.31 67 ALA B N 1
ATOM 1549 C CA . ALA B 1 67 ? 5.633 22.984 7.309 1 98.31 67 ALA B CA 1
ATOM 1550 C C . ALA B 1 67 ? 4.953 22.016 8.266 1 98.31 67 ALA B C 1
ATOM 1552 O O . ALA B 1 67 ? 5.59 21.094 8.766 1 98.31 67 ALA B O 1
ATOM 1553 N N . GLU B 1 68 ? 3.711 22.234 8.523 1 98.19 68 GLU B N 1
ATOM 1554 C CA . GLU B 1 68 ? 2.957 21.359 9.422 1 98.19 68 GLU B CA 1
ATOM 1555 C C . GLU B 1 68 ? 2.828 19.953 8.844 1 98.19 68 GLU B C 1
ATOM 1557 O O . GLU B 1 68 ? 2.936 18.969 9.57 1 98.19 68 GLU B O 1
ATOM 1562 N N . ILE B 1 69 ? 2.584 19.875 7.59 1 98.44 69 ILE B N 1
ATOM 1563 C CA . ILE B 1 69 ? 2.459 18.578 6.922 1 98.44 69 ILE B CA 1
ATOM 1564 C C . ILE B 1 69 ? 3.801 17.859 6.953 1 98.44 69 ILE B C 1
ATOM 1566 O O . ILE B 1 69 ? 3.855 16.656 7.23 1 98.44 69 ILE B O 1
ATOM 1570 N N . ALA B 1 70 ? 4.84 18.594 6.668 1 98.38 70 ALA B N 1
ATOM 1571 C CA . ALA B 1 70 ? 6.184 18.031 6.723 1 98.38 70 ALA B CA 1
ATOM 1572 C C . ALA B 1 70 ? 6.465 17.422 8.094 1 98.38 70 ALA B C 1
ATOM 1574 O O . ALA B 1 70 ? 6.988 16.297 8.188 1 98.38 70 ALA B O 1
ATOM 1575 N N . GLU B 1 71 ? 6.109 18.141 9.094 1 97.25 71 GLU B N 1
ATOM 1576 C CA . GLU B 1 71 ? 6.301 17.656 10.461 1 97.25 71 GLU B CA 1
ATOM 1577 C C . GLU B 1 71 ? 5.422 16.453 10.742 1 97.25 71 GLU B C 1
ATOM 1579 O O . GLU B 1 71 ? 5.883 15.461 11.32 1 97.25 71 GLU B O 1
ATOM 1584 N N . PHE B 1 72 ? 4.195 16.5 10.344 1 95.94 72 PHE B N 1
ATOM 1585 C CA . PHE B 1 72 ? 3.213 15.445 10.586 1 95.94 72 PHE B CA 1
ATOM 1586 C C . PHE B 1 72 ? 3.65 14.133 9.945 1 95.94 72 PHE B C 1
ATOM 1588 O O . PHE B 1 72 ? 3.486 13.062 10.531 1 95.94 72 PHE B O 1
ATOM 1595 N N . LEU B 1 73 ? 4.246 14.203 8.789 1 97.44 73 LEU B N 1
ATOM 1596 C CA . LEU B 1 73 ? 4.527 13.016 7.996 1 97.44 73 LEU B CA 1
ATOM 1597 C C . LEU B 1 73 ? 6.004 12.641 8.078 1 97.44 73 LEU B C 1
ATOM 1599 O O . LEU B 1 73 ? 6.41 11.586 7.582 1 97.44 73 LEU B O 1
ATOM 1603 N N . GLY B 1 74 ? 6.809 13.516 8.664 1 96.12 74 GLY B N 1
ATOM 1604 C CA . GLY B 1 74 ? 8.242 13.281 8.711 1 96.12 74 GLY B CA 1
ATOM 1605 C C . GLY B 1 74 ? 8.914 13.461 7.363 1 96.12 74 GLY B C 1
ATOM 1606 O O . GLY B 1 74 ? 9.812 12.695 7 1 96.12 74 GLY B O 1
ATOM 1607 N N . LEU B 1 75 ? 8.469 14.375 6.594 1 97.31 75 LEU B N 1
ATOM 1608 C CA . LEU B 1 75 ? 9.023 14.703 5.285 1 97.31 75 LEU B CA 1
ATOM 1609 C C . LEU B 1 75 ? 9.711 16.062 5.312 1 97.31 75 LEU B C 1
ATOM 1611 O O . LEU B 1 75 ? 9.555 16.828 6.273 1 97.31 75 LEU B O 1
ATOM 1615 N N . THR B 1 76 ? 10.484 16.297 4.301 1 97.69 76 THR B N 1
ATOM 1616 C CA . THR B 1 76 ? 11 17.656 4.148 1 97.69 76 THR B CA 1
ATOM 1617 C C . THR B 1 76 ? 9.914 18.594 3.607 1 97.69 76 THR B C 1
ATOM 1619 O O . THR B 1 76 ? 9.016 18.156 2.887 1 97.69 76 THR B O 1
ATOM 1622 N N . LYS B 1 77 ? 10 19.828 3.953 1 98.31 77 LYS B N 1
ATOM 1623 C CA . LYS B 1 77 ? 9.07 20.828 3.439 1 98.31 77 LYS B CA 1
ATOM 1624 C C . LYS B 1 77 ? 9.078 20.859 1.914 1 98.31 77 LYS B C 1
ATOM 1626 O O . LYS B 1 77 ? 8.039 21.031 1.286 1 98.31 77 LYS B O 1
ATOM 1631 N N . GLN B 1 78 ? 10.258 20.719 1.372 1 98.25 78 GLN B N 1
ATOM 1632 C CA . GLN B 1 78 ? 10.391 20.719 -0.082 1 98.25 78 GLN B CA 1
ATOM 1633 C C . GLN B 1 78 ? 9.602 19.578 -0.705 1 98.25 78 GLN B C 1
ATOM 1635 O O . GLN B 1 78 ? 8.93 19.75 -1.719 1 98.25 78 GLN B O 1
ATOM 1640 N N . THR B 1 79 ? 9.68 18.359 -0.162 1 98.25 79 THR B N 1
ATOM 1641 C CA . THR B 1 79 ? 8.93 17.203 -0.641 1 98.25 79 THR B CA 1
ATOM 1642 C C . THR B 1 79 ? 7.43 17.484 -0.608 1 98.25 79 THR B C 1
ATOM 1644 O O . THR B 1 79 ? 6.723 17.234 -1.588 1 98.25 79 THR B O 1
ATOM 1647 N N . VAL B 1 80 ? 6.996 18.031 0.506 1 98.75 80 VAL B N 1
ATOM 1648 C CA . VAL B 1 80 ? 5.586 18.359 0.663 1 98.75 80 VAL B CA 1
ATOM 1649 C C . VAL B 1 80 ? 5.184 19.391 -0.39 1 98.75 80 VAL B C 1
ATOM 1651 O O . VAL B 1 80 ? 4.133 19.266 -1.027 1 98.75 80 VAL B O 1
ATOM 1654 N N . ARG B 1 81 ? 5.957 20.359 -0.535 1 98.69 81 ARG B N 1
ATOM 1655 C CA . ARG B 1 81 ? 5.688 21.406 -1.524 1 98.69 81 ARG B CA 1
ATOM 1656 C C . ARG B 1 81 ? 5.539 20.797 -2.92 1 98.69 81 ARG B C 1
ATOM 1658 O O . ARG B 1 81 ? 4.625 21.172 -3.664 1 98.69 81 ARG B O 1
ATOM 1665 N N . ASN B 1 82 ? 6.438 19.906 -3.275 1 98.38 82 ASN B N 1
ATOM 1666 C CA . ASN B 1 82 ? 6.391 19.25 -4.582 1 98.38 82 ASN B CA 1
ATOM 1667 C C . ASN B 1 82 ? 5.117 18.438 -4.758 1 98.38 82 ASN B C 1
ATOM 1669 O O . ASN B 1 82 ? 4.559 18.375 -5.852 1 98.38 82 ASN B O 1
ATOM 1673 N N . ILE B 1 83 ? 4.68 17.766 -3.721 1 98.75 83 ILE B N 1
ATOM 1674 C CA . ILE B 1 83 ? 3.428 17.016 -3.754 1 98.75 83 ILE B CA 1
ATOM 1675 C C . ILE B 1 83 ? 2.26 17.984 -3.98 1 98.75 83 ILE B C 1
ATOM 1677 O O . ILE B 1 83 ? 1.431 17.766 -4.867 1 98.75 83 ILE B O 1
ATOM 1681 N N . LEU B 1 84 ? 2.217 19.062 -3.238 1 98.75 84 LEU B N 1
ATOM 1682 C CA . LEU B 1 84 ? 1.067 19.953 -3.211 1 98.75 84 LEU B CA 1
ATOM 1683 C C . LEU B 1 84 ? 1.014 20.812 -4.473 1 98.75 84 LEU B C 1
ATOM 1685 O O . LEU B 1 84 ? -0.066 21.219 -4.902 1 98.75 84 LEU B O 1
ATOM 1689 N N . LYS B 1 85 ? 2.092 21 -5.039 1 98.44 85 LYS B N 1
ATOM 1690 C CA . LYS B 1 85 ? 2.131 21.812 -6.242 1 98.44 85 LYS B CA 1
ATOM 1691 C C . LYS B 1 85 ? 1.833 20.984 -7.488 1 98.44 85 LYS B C 1
ATOM 1693 O O . LYS B 1 85 ? 1.583 21.531 -8.562 1 98.44 85 LYS B O 1
ATOM 1698 N N . ALA B 1 86 ? 1.917 19.703 -7.367 1 98.31 86 ALA B N 1
ATOM 1699 C CA . ALA B 1 86 ? 1.694 18.812 -8.508 1 98.31 86 ALA B CA 1
ATOM 1700 C C . ALA B 1 86 ? 0.344 19.094 -9.164 1 98.31 86 ALA B C 1
ATOM 1702 O O . ALA B 1 86 ? -0.629 19.422 -8.484 1 98.31 86 ALA B O 1
ATOM 1703 N N . ASP B 1 87 ? 0.252 18.906 -10.43 1 97.56 87 ASP B N 1
ATOM 1704 C CA . ASP B 1 87 ? -0.959 19.172 -11.195 1 97.56 87 ASP B CA 1
ATOM 1705 C C . ASP B 1 87 ? -1.696 17.875 -11.531 1 97.56 87 ASP B C 1
ATOM 1707 O O . ASP B 1 87 ? -1.228 17.094 -12.344 1 97.56 87 ASP B O 1
ATOM 1711 N N . PRO B 1 88 ? -2.867 17.734 -10.992 1 98.19 88 PRO B N 1
ATOM 1712 C CA . PRO B 1 88 ? -3.607 16.5 -11.258 1 98.19 88 PRO B CA 1
ATOM 1713 C C . PRO B 1 88 ? -4.086 16.391 -12.703 1 98.19 88 PRO B C 1
ATOM 1715 O O . PRO B 1 88 ? -4.348 15.289 -13.188 1 98.19 88 PRO B O 1
ATOM 1718 N N . ASP B 1 89 ? -4.113 17.453 -13.438 1 97.38 89 ASP B N 1
ATOM 1719 C CA . ASP B 1 89 ? -4.699 17.453 -14.773 1 97.38 89 ASP B CA 1
ATOM 1720 C C . ASP B 1 89 ? -3.693 16.969 -15.812 1 97.38 89 ASP B C 1
ATOM 1722 O O . ASP B 1 89 ? -4.066 16.656 -16.953 1 97.38 89 ASP B O 1
ATOM 1726 N N . VAL B 1 90 ? -2.424 16.891 -15.461 1 96.44 90 VAL B N 1
ATOM 1727 C CA . VAL B 1 90 ? -1.41 16.5 -16.438 1 96.44 90 VAL B CA 1
ATOM 1728 C C . VAL B 1 90 ? -0.875 15.117 -16.094 1 96.44 90 VAL B C 1
ATOM 1730 O O . VAL B 1 90 ? -0.188 14.492 -16.906 1 96.44 90 VAL B O 1
ATOM 1733 N N . VAL B 1 91 ? -1.214 14.586 -14.953 1 96.88 91 VAL B N 1
ATOM 1734 C CA . VAL B 1 91 ? -0.539 13.406 -14.422 1 96.88 91 VAL B CA 1
ATOM 1735 C C . VAL B 1 91 ? -0.819 12.203 -15.312 1 96.88 91 VAL B C 1
ATOM 1737 O O . VAL B 1 91 ? 0.067 11.375 -15.555 1 96.88 91 VAL B O 1
ATOM 1740 N N . LEU B 1 92 ? -1.96 12.125 -15.859 1 96.19 92 LEU B N 1
ATOM 1741 C CA . LEU B 1 92 ? -2.309 10.992 -16.703 1 96.19 92 LEU B CA 1
ATOM 1742 C C . LEU B 1 92 ? -1.551 11.047 -18.031 1 96.19 92 LEU B C 1
ATOM 1744 O O . LEU B 1 92 ? -1.215 10.008 -18.609 1 96.19 92 LEU B O 1
ATOM 1748 N N . ASP B 1 93 ? -1.193 12.219 -18.453 1 95.69 93 ASP B N 1
ATOM 1749 C CA . ASP B 1 93 ? -0.495 12.406 -19.719 1 95.69 93 ASP B CA 1
ATOM 1750 C C . ASP B 1 93 ? 0.949 11.922 -19.625 1 95.69 93 ASP B C 1
ATOM 1752 O O . ASP B 1 93 ? 1.533 11.5 -20.625 1 95.69 93 ASP B O 1
ATOM 1756 N N . ILE B 1 94 ? 1.439 11.914 -18.5 1 94.69 94 ILE B N 1
ATOM 1757 C CA . ILE B 1 94 ? 2.857 11.594 -18.375 1 94.69 94 ILE B CA 1
ATOM 1758 C C . ILE B 1 94 ? 3.021 10.211 -17.75 1 94.69 94 ILE B C 1
ATOM 1760 O O . ILE B 1 94 ? 4.133 9.68 -17.672 1 94.69 94 ILE B O 1
ATOM 1764 N N . LEU B 1 95 ? 2.006 9.625 -17.312 1 94 95 LEU B N 1
ATOM 1765 C CA . LEU B 1 95 ? 2.02 8.414 -16.5 1 94 95 LEU B CA 1
ATOM 1766 C C . LEU B 1 95 ? 2.676 7.262 -17.266 1 94 95 LEU B C 1
ATOM 1768 O O . LEU B 1 95 ? 3.451 6.496 -16.688 1 94 95 LEU B O 1
ATOM 1772 N N . GLU B 1 96 ? 2.33 7.105 -18.5 1 90.81 96 GLU B N 1
ATOM 1773 C CA . GLU B 1 96 ? 2.865 6 -19.297 1 90.81 96 GLU B CA 1
ATOM 1774 C C . GLU B 1 96 ? 4.391 6.027 -19.328 1 90.81 96 GLU B C 1
ATOM 1776 O O . GLU B 1 96 ? 5.039 4.984 -19.25 1 90.81 96 GLU B O 1
ATOM 1781 N N . ASP B 1 97 ? 4.93 7.223 -19.453 1 91.81 97 ASP B N 1
ATOM 1782 C CA . ASP B 1 97 ? 6.379 7.371 -19.469 1 91.81 97 ASP B CA 1
ATOM 1783 C C . ASP B 1 97 ? 6.965 7.137 -18.078 1 91.81 97 ASP B C 1
ATOM 1785 O O . ASP B 1 97 ? 8.055 6.59 -17.938 1 91.81 97 ASP B O 1
ATOM 1789 N N . GLU B 1 98 ? 6.242 7.527 -17.094 1 91.19 98 GLU B N 1
ATOM 1790 C CA . GLU B 1 98 ? 6.703 7.387 -15.711 1 91.19 98 GLU B CA 1
ATOM 1791 C C . GLU B 1 98 ? 6.723 5.922 -15.281 1 91.19 98 GLU B C 1
ATOM 1793 O O . GLU B 1 98 ? 7.602 5.5 -14.523 1 91.19 98 GLU B O 1
ATOM 1798 N N . LEU B 1 99 ? 5.809 5.156 -15.781 1 90.19 99 LEU B N 1
ATOM 1799 C CA . LEU B 1 99 ? 5.66 3.756 -15.398 1 90.19 99 LEU B CA 1
ATOM 1800 C C . LEU B 1 99 ? 6.871 2.939 -15.844 1 90.19 99 LEU B C 1
ATOM 1802 O O . LEU B 1 99 ? 7.094 1.832 -15.352 1 90.19 99 LEU B O 1
ATOM 1806 N N . LYS B 1 100 ? 7.625 3.492 -16.75 1 89.81 100 LYS B N 1
ATOM 1807 C CA . LYS B 1 100 ? 8.828 2.816 -17.234 1 89.81 100 LYS B CA 1
ATOM 1808 C C . LYS B 1 100 ? 9.984 3.004 -16.25 1 89.81 100 LYS B C 1
ATOM 1810 O O . LYS B 1 100 ? 11 2.312 -16.344 1 89.81 100 LYS B O 1
ATOM 1815 N N . LYS B 1 101 ? 9.734 3.869 -15.336 1 88.81 101 LYS B N 1
ATOM 1816 C CA . LYS B 1 101 ? 10.773 4.156 -14.352 1 88.81 101 LYS B CA 1
ATOM 1817 C C . LYS B 1 101 ? 10.555 3.359 -13.07 1 88.81 101 LYS B C 1
ATOM 1819 O O . LYS B 1 101 ? 9.414 3.027 -12.727 1 88.81 101 LYS B O 1
ATOM 1824 N N . LYS B 1 102 ? 11.664 3.188 -12.398 1 85.69 102 LYS B N 1
ATOM 1825 C CA . LYS B 1 102 ? 11.594 2.381 -11.18 1 85.69 102 LYS B CA 1
ATOM 1826 C C . LYS B 1 1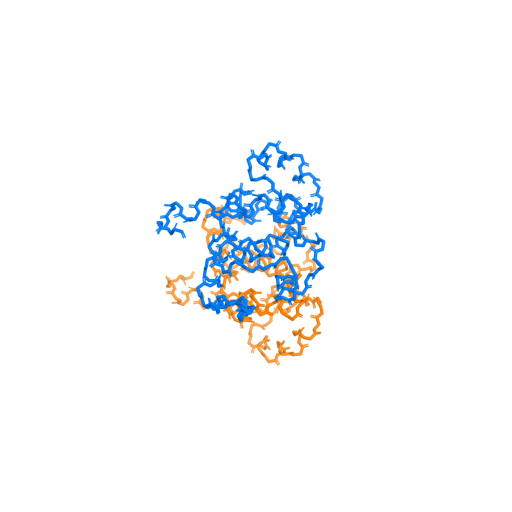02 ? 11.062 3.201 -10.008 1 85.69 102 LYS B C 1
ATOM 1828 O O . LYS B 1 102 ? 10.359 2.674 -9.148 1 85.69 102 LYS B O 1
ATOM 1833 N N . GLU B 1 103 ? 11.445 4.434 -10.016 1 89.56 103 GLU B N 1
ATOM 1834 C CA . GLU B 1 103 ? 11.023 5.324 -8.938 1 89.56 103 GLU B CA 1
ATOM 1835 C C . GLU B 1 103 ? 10.023 6.367 -9.438 1 89.56 103 GLU B C 1
ATOM 1837 O O . GLU B 1 103 ? 10.125 6.832 -10.578 1 89.56 103 GLU B O 1
ATOM 1842 N N . ILE B 1 104 ? 9.148 6.625 -8.508 1 91.75 104 ILE B N 1
ATOM 1843 C CA . ILE B 1 104 ? 8.148 7.629 -8.859 1 91.75 104 ILE B CA 1
ATOM 1844 C C . ILE B 1 104 ? 8.625 9.008 -8.422 1 91.75 104 ILE B C 1
ATOM 1846 O O . ILE B 1 104 ? 9.125 9.172 -7.309 1 91.75 104 ILE B O 1
ATOM 1850 N N . LYS B 1 105 ? 8.43 9.953 -9.359 1 94.38 105 LYS B N 1
ATOM 1851 C CA . LYS B 1 105 ? 8.727 11.336 -8.969 1 94.38 105 LYS B CA 1
ATOM 1852 C C . LYS B 1 105 ? 7.668 11.875 -8.016 1 94.38 105 LYS B C 1
ATOM 1854 O O . LYS B 1 105 ? 6.496 11.516 -8.102 1 94.38 105 LYS B O 1
ATOM 1859 N N . THR B 1 106 ? 8.141 12.773 -7.223 1 96.06 106 THR B N 1
ATOM 1860 C CA . THR B 1 106 ? 7.297 13.32 -6.172 1 96.06 106 THR B CA 1
ATOM 1861 C C . THR B 1 106 ? 6.086 14.039 -6.77 1 96.06 106 THR B C 1
ATOM 1863 O O . THR B 1 106 ? 4.965 13.891 -6.273 1 96.06 106 THR B O 1
ATOM 1866 N N . HIS B 1 107 ? 6.277 14.766 -7.785 1 95.44 107 HIS B N 1
ATOM 1867 C CA . HIS B 1 107 ? 5.16 15.508 -8.359 1 95.44 107 HIS B CA 1
ATOM 1868 C C . HIS B 1 107 ? 4.176 14.57 -9.047 1 95.44 107 HIS B C 1
ATOM 1870 O O . HIS B 1 107 ? 2.986 14.883 -9.156 1 95.44 107 HIS B O 1
ATOM 1876 N N . VAL B 1 108 ? 4.629 13.484 -9.586 1 97.31 108 VAL B N 1
ATOM 1877 C CA . VAL B 1 108 ? 3.729 12.5 -10.172 1 97.31 108 VAL B CA 1
ATOM 1878 C C . VAL B 1 108 ? 2.865 11.875 -9.078 1 97.31 108 VAL B C 1
ATOM 1880 O O . VAL B 1 108 ? 1.646 11.766 -9.227 1 97.31 108 VAL B O 1
ATOM 1883 N N . ALA B 1 109 ? 3.512 11.492 -7.961 1 98.44 109 ALA B N 1
ATOM 1884 C CA . ALA B 1 109 ? 2.766 10.961 -6.82 1 98.44 109 ALA B CA 1
ATOM 1885 C C . ALA B 1 109 ? 1.718 11.969 -6.344 1 98.44 109 ALA B C 1
ATOM 1887 O O . ALA B 1 109 ? 0.575 11.594 -6.066 1 98.44 109 ALA B O 1
ATOM 1888 N N . GLY B 1 110 ? 2.105 13.211 -6.27 1 98.75 110 GLY B N 1
ATOM 1889 C CA . GLY B 1 110 ? 1.191 14.266 -5.863 1 98.75 110 GLY B CA 1
ATOM 1890 C C . GLY B 1 110 ? 0.021 14.438 -6.812 1 98.75 110 GLY B C 1
ATOM 1891 O O . GLY B 1 110 ? -1.123 14.578 -6.375 1 98.75 110 GLY B O 1
ATOM 1892 N N . GLY B 1 111 ? 0.329 14.445 -8.094 1 98.69 111 GLY B N 1
ATOM 1893 C CA . GLY B 1 111 ? -0.728 14.555 -9.094 1 98.69 111 GLY B CA 1
ATOM 1894 C C . GLY B 1 111 ? -1.721 13.406 -9.031 1 98.69 111 GLY B C 1
ATOM 1895 O O . GLY B 1 111 ? -2.932 13.625 -9.117 1 98.69 111 GLY B O 1
ATOM 1896 N N . LEU B 1 112 ? -1.213 12.25 -8.906 1 98.75 112 LEU B N 1
ATOM 1897 C CA . LEU B 1 112 ? -2.07 11.078 -8.797 1 98.75 112 LEU B CA 1
ATOM 1898 C C . LEU B 1 112 ? -2.943 11.156 -7.551 1 98.75 112 LEU B C 1
ATOM 1900 O O . LEU B 1 112 ? -4.141 10.859 -7.605 1 98.75 112 LEU B O 1
ATOM 1904 N N . ALA B 1 113 ? -2.318 11.516 -6.414 1 98.88 113 ALA B N 1
ATOM 1905 C CA . ALA B 1 113 ? -3.053 11.625 -5.156 1 98.88 113 ALA B CA 1
ATOM 1906 C C . ALA B 1 113 ? -4.172 12.656 -5.262 1 98.88 113 ALA B C 1
ATOM 1908 O O . ALA B 1 113 ? -5.293 12.414 -4.805 1 98.88 113 ALA B O 1
ATOM 1909 N N . LYS B 1 114 ? -3.9 13.773 -5.883 1 98.88 114 LYS B N 1
ATOM 1910 C CA . LYS B 1 114 ? -4.91 14.812 -6.047 1 98.88 114 LYS B CA 1
ATOM 1911 C C . LYS B 1 114 ? -6.047 14.336 -6.949 1 98.88 114 LYS B C 1
ATOM 1913 O O . LYS B 1 114 ? -7.219 14.57 -6.652 1 98.88 114 LYS B O 1
ATOM 1918 N N . LEU B 1 115 ? -5.652 13.734 -8.023 1 98.75 115 LEU B N 1
ATOM 1919 C CA . LEU B 1 115 ? -6.664 13.195 -8.93 1 98.75 115 LEU B CA 1
ATOM 1920 C C . LEU B 1 115 ? -7.535 12.164 -8.219 1 98.75 115 LEU B C 1
ATOM 1922 O O . LEU B 1 115 ? -8.766 12.211 -8.32 1 98.75 115 LEU B O 1
ATOM 1926 N N . ALA B 1 116 ? -6.91 11.258 -7.57 1 98.88 116 ALA B N 1
ATOM 1927 C CA . ALA B 1 116 ? -7.617 10.211 -6.836 1 98.88 116 ALA B CA 1
ATOM 1928 C C . ALA B 1 116 ? -8.539 10.82 -5.777 1 98.88 116 ALA B C 1
ATOM 1930 O O . ALA B 1 116 ? -9.688 10.391 -5.633 1 98.88 116 ALA B O 1
ATOM 1931 N N . TYR B 1 117 ? -8.039 11.789 -5.07 1 98.81 117 TYR B N 1
ATOM 1932 C CA . TYR B 1 117 ? -8.812 12.43 -4.02 1 98.81 117 TYR B CA 1
ATOM 1933 C C . TYR B 1 117 ? -10.039 13.125 -4.594 1 98.81 117 TYR B C 1
ATOM 1935 O O . TYR B 1 117 ? -11.125 13.062 -4.008 1 98.81 117 TYR B O 1
ATOM 1943 N N . ARG B 1 118 ? -9.914 13.727 -5.699 1 98.31 118 ARG B N 1
ATOM 1944 C CA . ARG B 1 118 ? -11.047 14.328 -6.387 1 98.31 118 ARG B CA 1
ATOM 1945 C C . ARG B 1 118 ? -12.117 13.281 -6.699 1 98.31 118 ARG B C 1
ATOM 1947 O O . ARG B 1 118 ? -13.305 13.508 -6.465 1 98.31 118 ARG B O 1
ATOM 1954 N N . LYS B 1 119 ? -11.672 12.227 -7.184 1 98.31 119 LYS B N 1
ATOM 1955 C CA . LYS B 1 119 ? -12.609 11.156 -7.527 1 98.31 119 LYS B CA 1
ATOM 1956 C C . LYS B 1 119 ? -13.297 10.602 -6.285 1 98.31 119 LYS B C 1
ATOM 1958 O O . LYS B 1 119 ? -14.484 10.281 -6.316 1 98.31 119 LYS B O 1
ATOM 1963 N N . VAL B 1 120 ? -12.547 10.453 -5.242 1 98.44 120 VAL B N 1
ATOM 1964 C CA . VAL B 1 120 ? -13.094 9.961 -3.984 1 98.44 120 VAL B CA 1
ATOM 1965 C C . VAL B 1 120 ? -14.148 10.93 -3.453 1 98.44 120 VAL B C 1
ATOM 1967 O O . VAL B 1 120 ? -15.219 10.508 -3.014 1 98.44 120 VAL B O 1
ATOM 1970 N N . LYS B 1 121 ? -13.859 12.203 -3.492 1 97.94 121 LYS B N 1
ATOM 1971 C CA . LYS B 1 121 ? -14.812 13.211 -3.045 1 97.94 121 LYS B CA 1
ATOM 1972 C C . LYS B 1 121 ? -16.094 13.156 -3.865 1 97.94 121 LYS B C 1
ATOM 1974 O O . LYS B 1 121 ? -17.203 13.25 -3.312 1 97.94 121 LYS B O 1
ATOM 1979 N N . GLU B 1 122 ? -15.953 12.977 -5.125 1 97.25 122 GLU B N 1
ATOM 1980 C CA . GLU B 1 122 ? -17.109 12.867 -6.016 1 97.25 122 GLU B CA 1
ATOM 1981 C C . GLU B 1 122 ? -17.922 11.617 -5.711 1 97.25 122 GLU B C 1
ATOM 1983 O O . GLU B 1 122 ? -19.156 11.68 -5.645 1 97.25 122 GLU B O 1
ATOM 1988 N N . GLU B 1 123 ? -17.219 10.57 -5.543 1 96.38 123 GLU B N 1
ATOM 1989 C CA . GLU B 1 123 ? -17.859 9.273 -5.332 1 96.38 123 GLU B CA 1
ATOM 1990 C C . GLU B 1 123 ? -18.609 9.242 -3.998 1 96.38 123 GLU B C 1
ATOM 1992 O O . GLU B 1 123 ? -19.672 8.633 -3.891 1 96.38 123 GLU B O 1
ATOM 1997 N N . PHE B 1 124 ? -18.094 9.891 -3.02 1 93.25 124 PHE B N 1
ATOM 1998 C CA . PHE B 1 124 ? -18.672 9.766 -1.688 1 93.25 124 PHE B CA 1
ATOM 1999 C C . PHE B 1 124 ? -19.359 11.055 -1.27 1 93.25 124 PHE B C 1
ATOM 2001 O O . PHE B 1 124 ? -19.844 11.172 -0.144 1 93.25 124 PHE B O 1
ATOM 2008 N N . GLY B 1 125 ? -19.422 12.07 -2.064 1 90.62 125 GLY B N 1
ATOM 2009 C CA . GLY B 1 125 ? -20.094 13.32 -1.792 1 90.62 125 GLY B CA 1
ATOM 2010 C C . GLY B 1 125 ? -19.453 14.125 -0.679 1 90.62 125 GLY B C 1
ATOM 2011 O O . GLY B 1 125 ? -20.141 14.688 0.171 1 90.62 125 GLY B O 1
ATOM 2012 N N . ILE B 1 126 ? -18.172 14.055 -0.648 1 88.12 126 ILE B N 1
ATOM 2013 C CA . ILE B 1 126 ? -17.438 14.797 0.367 1 88.12 126 ILE B CA 1
ATOM 2014 C C . ILE B 1 126 ? -17.094 16.188 -0.156 1 88.12 126 ILE B C 1
ATOM 2016 O O . ILE B 1 126 ? -16.703 16.344 -1.318 1 88.12 126 ILE B O 1
ATOM 2020 N N . GLU B 1 127 ? -17.391 17.172 0.667 1 78.5 127 GLU B N 1
ATOM 2021 C CA . GLU B 1 127 ? -17.109 18.547 0.289 1 78.5 127 GLU B CA 1
ATOM 2022 C C . GLU B 1 127 ? -15.672 18.938 0.633 1 78.5 127 GLU B C 1
ATOM 2024 O O . GLU B 1 127 ? -15.086 18.375 1.568 1 78.5 127 GLU B O 1
#

Nearest PDB structures (foldseek):
  6t1f-assembly2_D  TM=4.803E-01  e=3.190E-01  Caulobacter vibrioides NA1000
  3pvv-assembly2_B  TM=4.579E-01  e=6.752E-01  Mycobacterium tuberculosis H37Ra
  7tcd-assembly1_A  TM=2.947E-01  e=3.515E+00  synthetic construct
  6t1f-assembly2_D  TM=4.801E-01  e=3.088E-01  Caulobacter vibrioides NA1000
  3pvv-assembly2_B  TM=4.573E-01  e=1.031E+00  Mycobacterium tuberculosis H37Ra

InterPro domains:
  IPR022285 Conserved hypothetical protein CHP03879, regulatory domain, putative [TIGR03879] (29-123)

Organism: Dictyoglomus thermophilum (strain ATCC 35947 / DSM 3960 / H-6-12) (NCBI:txid309799)

Secondary structure (DSSP, 8-state):
------------HHHHHHHHHHHHHHHHHHTT-HHHHHHTT-GGGHHHHHHHHHHHHHHHHH---HHHHHHHHT--HHHHHHHHH--TTTHHHHHHHHTTSSS--HHHHHHHHHHHHHHHHHHHT--/------------HHHHHHHHHHHHHHHHHHTT-HHHHHHTT-GGGHHHHHHHHHHHHHHHHH---HHHHHHHHT--HHHHHHHHH--TTTHHHHHHHHTTSSS--HHHHHHHHHHHHHHHHHHHT--

Radius of gyration: 19.68 Å; Cα contacts (8 Å, |Δi|>4): 339; chains: 2; bounding box: 34×88×39 Å

Sequence (254 aa):
MPILSGDELPVKEDELDNLAMKTFLKTLDILGGPRKLILYRNLTWVPSLIEACYAVILRDRYMKTEAEIAEFLGLTKQTVRNILKADPDVVLDILEDELKKKEIKTHVAGGLAKLAYRKVKEEFGIEMPILSGDELPVKEDELDNLAMKTFLKTLDILGGPRKLILYRNLTWVPSLIEACYAVILRDRYMKTEAEIAEFLGLTKQTVRNILKADPDVVLDILEDELKKKEIKTHVAGGLAKLAYRKVKEEFGIE

Foldseek 3Di:
DPPPPPPQQDDPVVVLVVLLVQLLVLLCVVLVHCVSCVVLLQNVASVLLSLLLSLQCCCPPRVDDLVRSCVVSVHDSVLSVLLNVAALVCLVVCVVVQSNDNYHDSSSSSSSSVVSSVVVCVVVVPD/DPPPPPPQQDDPVVVLVVLLVQLLVLLCVVVVHVVSCVVLLQNVASVLLSLLLSLQCCCPPRVDDLVRSCVVSVHDSVLSVLLNVAALVCLVVCVVVQSNDNYHDSSSSSSSSVVSSVVVCVVVVPD

pLDDT: mean 93.11, std 12.84, range [32.16, 98.88]